Protein AF-A0A1G0EKA0-F1 (afdb_monomer_lite)

Sequence (217 aa):
MPIPIDQFRAKLETYSRAELEQTLRNCLEKSQADYAYQVKECLDTRFPGWDKPRTRRGGSRATVARFRGNKSEFKTARAAYLWLVERFAEVNPTLFTDVRWETTGYVGVGRRRGTDGAARNYFAKSPAKLFRQTPALADTQSNYHRMSNGWYVNLNLNTRENFEILCRFSAVSGLAHNTDWDWEVLDPTEQLHDSRRRVQLAAELEKEINELLMQAP

Foldseek 3Di:
DDDPLVVLLVVLLPDDPVRLVVQLVVLLVVLPQSSNQSSVVSCCVPPPCPVVDPDPPVAAFWKWKAAQRDIDIDSHLLVNLLVLVLVLCVLCVVLPDDCDCPRVVQLFWADAPPPPRDTATQKDLALCNRRVPNNVLSVDPCQWDQHPSNMIGGRPDDSQVSVVSSVSSCVSSVHQEPNRMYMRRNHDDPSNVVSVVVSVVVVVVVVVVVVVVVVDD

Radius of gyration: 19.61 Å; chains: 1; bounding box: 41×60×46 Å

Secondary structure (DSSP, 8-state):
-PPPHHHHHHHHTT--HHHHHHHHHHHHHTT-HHHHHHHHHHHHHHSTTTT--SS-------EEEEETTEEEEESSHHHHHHHHHHHHHHH-GGGGT---IIIIIHHHBPPPSTTTPPP-BSEESSHHHHSTT-GGGGG-GGGEEE-TTS-EEE----HHHHHHHHHHHHHHHT--BTTTEEEEESS--HHHHHHHHHHHHHHHHHHHHHHHHHH--

pLDDT: mean 85.0, std 11.72, range [40.97, 97.0]

Structure (mmCIF, N/CA/C/O backbone):
data_AF-A0A1G0EKA0-F1
#
_entry.id   AF-A0A1G0EKA0-F1
#
loop_
_atom_site.group_PDB
_atom_site.id
_atom_site.type_symbol
_atom_site.label_atom_id
_atom_site.label_alt_id
_atom_site.label_comp_id
_atom_site.label_asym_id
_atom_site.label_entity_id
_atom_site.label_seq_id
_atom_site.pdbx_PDB_ins_code
_atom_site.Cartn_x
_atom_site.Cartn_y
_atom_site.Cartn_z
_atom_site.occupancy
_atom_site.B_iso_or_equiv
_atom_site.auth_seq_id
_atom_site.auth_comp_id
_atom_site.auth_asym_id
_atom_site.auth_atom_id
_atom_site.pdbx_PDB_model_num
ATOM 1 N N . MET A 1 1 ? 20.615 16.822 -4.809 1.00 44.81 1 MET A N 1
ATOM 2 C CA . MET A 1 1 ? 19.146 16.709 -4.923 1.00 44.81 1 MET A CA 1
ATOM 3 C C . MET A 1 1 ? 18.823 15.834 -6.121 1.00 44.81 1 MET A C 1
ATOM 5 O O . MET A 1 1 ? 19.514 15.982 -7.126 1.00 44.81 1 MET A O 1
ATOM 9 N N . PRO A 1 2 ? 17.871 14.895 -6.019 1.00 68.75 2 PRO A N 1
ATOM 10 C CA . PRO A 1 2 ? 17.423 14.135 -7.180 1.00 68.75 2 PRO A CA 1
ATOM 11 C C . PRO A 1 2 ? 16.777 15.084 -8.209 1.00 68.75 2 PRO A C 1
ATOM 13 O O . PRO A 1 2 ? 16.232 16.123 -7.843 1.00 68.75 2 PRO A O 1
ATOM 16 N N . ILE A 1 3 ? 16.931 14.768 -9.495 1.00 84.38 3 ILE A N 1
ATOM 17 C CA . ILE A 1 3 ? 16.436 15.584 -10.615 1.00 84.38 3 ILE A CA 1
ATOM 18 C C . ILE A 1 3 ? 14.896 15.591 -10.575 1.00 84.38 3 ILE A C 1
ATOM 20 O O . ILE A 1 3 ? 14.337 14.510 -10.427 1.00 84.38 3 ILE A O 1
ATOM 24 N N . PRO A 1 4 ? 14.201 16.736 -10.737 1.00 90.00 4 PRO A N 1
ATOM 25 C CA . PRO A 1 4 ? 12.737 16.777 -10.797 1.00 90.00 4 PRO A CA 1
ATOM 26 C C . PRO A 1 4 ? 12.157 15.763 -11.788 1.00 90.00 4 PRO A C 1
ATOM 28 O O . PRO A 1 4 ? 12.738 15.541 -12.852 1.00 90.00 4 PRO A O 1
ATOM 31 N N . ILE A 1 5 ? 11.004 15.170 -11.467 1.00 85.88 5 ILE A N 1
ATOM 32 C CA . ILE A 1 5 ? 10.482 14.025 -12.226 1.00 85.88 5 ILE A CA 1
ATOM 33 C C . ILE A 1 5 ? 10.195 14.358 -13.697 1.00 85.88 5 ILE A C 1
ATOM 35 O O . ILE A 1 5 ? 10.470 13.539 -14.569 1.00 85.88 5 ILE A O 1
ATOM 39 N N . ASP A 1 6 ? 9.771 15.589 -13.993 1.00 86.31 6 ASP A N 1
ATOM 40 C CA . ASP A 1 6 ? 9.539 16.057 -15.365 1.00 86.31 6 ASP A CA 1
ATOM 41 C C . ASP A 1 6 ? 10.846 16.186 -16.157 1.00 86.31 6 ASP A C 1
ATOM 43 O O . ASP A 1 6 ? 10.941 15.770 -17.313 1.00 86.31 6 ASP A O 1
ATOM 47 N N . GLN A 1 7 ? 11.901 16.697 -15.513 1.00 88.94 7 GLN A N 1
ATOM 48 C CA . GLN A 1 7 ? 13.236 16.770 -16.114 1.00 88.94 7 GLN A CA 1
ATOM 49 C C . GLN A 1 7 ? 13.837 15.375 -16.306 1.00 88.94 7 GLN A C 1
ATOM 51 O O . GLN A 1 7 ? 14.568 15.135 -17.266 1.00 88.94 7 GLN A O 1
ATOM 56 N N . PHE A 1 8 ? 13.542 14.449 -15.394 1.00 92.25 8 PHE A N 1
ATOM 57 C CA . PHE A 1 8 ? 13.934 13.055 -15.530 1.00 92.25 8 PHE A CA 1
ATOM 58 C C . PHE A 1 8 ? 13.216 12.400 -16.714 1.00 92.25 8 PHE A C 1
ATOM 60 O O . PHE A 1 8 ? 13.885 11.814 -17.560 1.00 92.25 8 PHE A O 1
ATOM 67 N N . ARG A 1 9 ? 11.895 12.583 -16.842 1.00 90.25 9 ARG A N 1
ATOM 68 C CA . ARG A 1 9 ? 11.089 12.077 -17.963 1.00 90.25 9 ARG A CA 1
ATOM 69 C C . ARG A 1 9 ? 11.623 12.554 -19.314 1.00 90.25 9 ARG A C 1
ATOM 71 O O . ARG A 1 9 ? 11.855 11.724 -20.187 1.00 90.25 9 ARG A O 1
ATOM 78 N N . ALA A 1 10 ? 11.928 13.845 -19.447 1.00 90.19 10 ALA A N 1
ATOM 79 C CA . ALA A 1 10 ? 12.517 14.399 -20.669 1.00 90.19 10 ALA A CA 1
ATOM 80 C C . ALA A 1 10 ? 13.867 13.747 -21.034 1.00 90.19 10 ALA A C 1
ATOM 82 O O . ALA A 1 10 ? 14.168 13.536 -22.206 1.00 90.19 10 ALA A O 1
ATOM 83 N N . LYS A 1 11 ? 14.687 13.374 -20.039 1.00 92.00 11 LYS A N 1
ATOM 84 C CA . LYS A 1 11 ? 15.944 12.649 -20.289 1.00 92.00 11 LYS A CA 1
ATOM 85 C C . LYS A 1 11 ? 15.716 11.219 -20.771 1.00 92.00 11 LYS A C 1
ATOM 87 O O . LYS A 1 11 ? 16.491 10.742 -21.592 1.00 92.00 11 LYS A O 1
ATOM 92 N N . LEU A 1 12 ? 14.680 10.536 -20.284 1.00 93.44 12 LEU A N 1
ATOM 93 C CA . LEU A 1 12 ? 14.399 9.151 -20.676 1.00 93.44 12 LEU A CA 1
ATOM 94 C C . LEU A 1 12 ? 14.079 9.019 -22.169 1.00 93.44 12 LEU A C 1
ATOM 96 O O . LEU A 1 12 ? 14.379 7.985 -22.763 1.00 93.44 12 LEU A O 1
ATOM 100 N N . GLU A 1 13 ? 13.516 10.056 -22.793 1.00 90.56 13 GLU A N 1
ATOM 101 C CA . GLU A 1 13 ? 13.168 10.053 -24.221 1.00 90.56 13 GLU A CA 1
ATOM 102 C C . GLU A 1 13 ? 14.383 9.848 -25.135 1.00 90.56 13 GLU A C 1
ATOM 104 O O . GLU A 1 13 ? 14.259 9.239 -26.198 1.00 90.56 13 GLU A O 1
ATOM 109 N N . THR A 1 14 ? 15.570 10.288 -24.707 1.00 92.50 14 THR A N 1
ATOM 110 C CA . THR A 1 14 ? 16.804 10.160 -25.496 1.00 92.50 14 THR A CA 1
ATOM 111 C C . THR A 1 14 ? 17.539 8.844 -25.254 1.00 92.50 14 THR A C 1
ATOM 113 O O . THR A 1 14 ? 18.396 8.471 -26.051 1.00 92.50 14 THR A O 1
ATOM 116 N N . TYR A 1 15 ? 17.194 8.110 -24.192 1.00 94.81 15 TYR A N 1
ATOM 117 C CA . TYR A 1 15 ? 17.882 6.872 -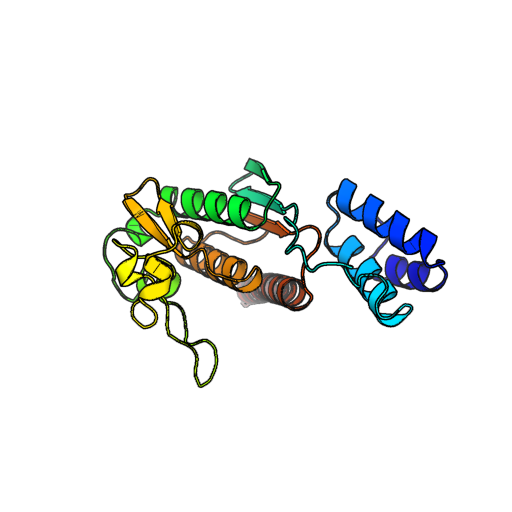23.829 1.00 94.81 15 TYR A CA 1
ATOM 118 C C . TYR A 1 15 ? 17.529 5.738 -24.792 1.00 94.81 15 TYR A C 1
ATOM 120 O O . TYR A 1 15 ? 16.392 5.610 -25.259 1.00 94.81 15 TYR A O 1
ATOM 128 N N . SER A 1 16 ? 18.506 4.881 -25.063 1.00 94.75 16 SER A N 1
ATOM 129 C CA . SER A 1 16 ? 18.315 3.593 -25.721 1.00 94.75 16 SER A CA 1
ATOM 130 C C . SER A 1 16 ? 17.615 2.593 -24.794 1.00 94.75 16 SER A C 1
ATOM 132 O O . SER A 1 16 ? 17.551 2.765 -23.575 1.00 94.75 16 SER A O 1
ATOM 134 N N . ARG A 1 17 ? 17.123 1.485 -25.360 1.00 91.75 17 ARG A N 1
ATOM 135 C CA . ARG A 1 17 ? 16.489 0.411 -24.581 1.00 91.75 17 ARG A CA 1
ATOM 136 C C . ARG A 1 17 ? 17.398 -0.125 -23.466 1.00 91.75 17 ARG A C 1
ATOM 138 O O . ARG A 1 17 ? 16.941 -0.295 -22.342 1.00 91.75 17 ARG A O 1
ATOM 145 N N . ALA A 1 18 ? 18.672 -0.380 -23.766 1.00 91.56 18 ALA A N 1
ATOM 146 C CA . ALA A 1 18 ? 19.621 -0.922 -22.792 1.00 91.56 18 ALA A CA 1
ATOM 147 C C . ALA A 1 18 ? 19.890 0.063 -21.641 1.00 91.56 18 ALA A C 1
ATOM 149 O O . ALA A 1 18 ? 19.976 -0.341 -20.481 1.00 91.56 18 ALA A O 1
ATOM 150 N N . GLU A 1 19 ? 19.971 1.360 -21.948 1.00 93.81 19 GLU A N 1
ATOM 151 C CA . GLU A 1 19 ? 20.127 2.415 -20.942 1.00 93.81 19 GLU A CA 1
ATOM 152 C C . GLU A 1 19 ? 18.885 2.546 -20.060 1.00 93.81 19 GLU A C 1
ATOM 154 O O . GLU A 1 19 ? 19.017 2.695 -18.846 1.00 93.81 19 GLU A O 1
ATOM 159 N N . LEU A 1 20 ? 17.684 2.437 -20.632 1.00 93.81 20 LEU A N 1
ATOM 160 C CA . LEU A 1 20 ? 16.437 2.426 -19.868 1.00 93.81 20 LEU A CA 1
ATOM 161 C C . LEU A 1 20 ? 16.346 1.203 -18.945 1.00 93.81 20 LEU A C 1
ATOM 163 O O . LEU A 1 20 ? 16.069 1.362 -17.761 1.00 93.81 20 LEU A O 1
ATOM 167 N N . GLU A 1 21 ? 16.642 -0.004 -19.434 1.00 91.75 21 GLU A N 1
ATOM 168 C CA . GLU A 1 21 ? 16.658 -1.217 -18.602 1.00 91.75 21 GLU A CA 1
ATOM 169 C C . GLU A 1 21 ? 17.696 -1.117 -17.466 1.00 91.75 21 GLU A C 1
ATOM 171 O O . GLU A 1 21 ? 17.423 -1.497 -16.324 1.00 91.75 21 GLU A O 1
ATOM 176 N N . GLN A 1 22 ? 18.880 -0.551 -17.736 1.00 91.44 22 GLN A N 1
ATOM 177 C CA . GLN A 1 22 ? 19.876 -0.285 -16.696 1.00 91.44 22 GLN A CA 1
ATOM 178 C C . GLN A 1 22 ? 19.396 0.771 -15.694 1.00 91.44 22 GLN A C 1
ATOM 180 O O . GLN A 1 22 ? 19.579 0.604 -14.488 1.00 91.44 22 GLN A O 1
ATOM 185 N N . THR A 1 23 ? 18.771 1.843 -16.175 1.00 92.69 23 THR A N 1
ATOM 186 C CA . THR A 1 23 ? 18.223 2.908 -15.329 1.00 92.69 23 THR A CA 1
ATOM 187 C C . THR A 1 23 ? 17.125 2.364 -14.424 1.00 92.69 23 THR A C 1
ATOM 189 O O . THR A 1 23 ? 17.136 2.650 -13.230 1.00 92.69 23 THR A O 1
ATOM 192 N N . LEU A 1 24 ? 16.248 1.502 -14.947 1.00 89.44 24 LEU A N 1
ATOM 193 C CA . LEU A 1 24 ? 15.223 0.817 -14.164 1.00 89.44 24 LEU A CA 1
ATOM 194 C C . LEU A 1 24 ? 15.853 0.004 -13.028 1.00 89.44 24 LEU A C 1
ATOM 196 O O . LEU A 1 24 ? 15.454 0.162 -11.876 1.00 89.44 24 LEU A O 1
ATOM 200 N N . ARG A 1 25 ? 16.877 -0.812 -13.324 1.00 87.00 25 ARG A N 1
ATOM 201 C CA . ARG A 1 25 ? 17.614 -1.567 -12.294 1.00 87.00 25 ARG A CA 1
ATOM 202 C C . ARG A 1 25 ? 18.186 -0.649 -11.216 1.00 87.00 25 ARG A C 1
ATOM 204 O O . ARG A 1 25 ? 17.954 -0.893 -10.036 1.00 87.00 25 ARG A O 1
ATOM 211 N N . ASN A 1 26 ? 18.838 0.441 -11.614 1.00 89.94 26 ASN A N 1
ATOM 212 C CA . ASN A 1 26 ? 19.410 1.411 -10.680 1.00 89.94 26 ASN A CA 1
ATOM 213 C C . ASN A 1 26 ? 18.337 2.071 -9.792 1.00 89.94 26 ASN A C 1
ATOM 215 O O . ASN A 1 26 ? 18.565 2.273 -8.600 1.00 89.94 26 ASN A O 1
ATOM 219 N N . CYS A 1 27 ? 17.176 2.425 -10.352 1.00 88.25 27 CYS A N 1
ATOM 220 C CA . CYS A 1 27 ? 16.063 2.995 -9.590 1.00 88.25 27 CYS A CA 1
ATOM 221 C C . CYS A 1 27 ? 15.503 1.988 -8.577 1.00 88.25 27 CYS A C 1
ATOM 223 O O . CYS A 1 27 ? 15.248 2.357 -7.431 1.00 88.25 27 CYS A O 1
ATOM 225 N N . LEU A 1 28 ? 15.365 0.717 -8.966 1.00 84.00 28 LEU A N 1
ATOM 226 C CA . LEU A 1 28 ? 14.910 -0.351 -8.073 1.00 84.00 28 LEU A CA 1
ATOM 227 C C . LEU A 1 28 ? 15.913 -0.617 -6.942 1.00 84.00 28 LEU A C 1
ATOM 229 O O . LEU A 1 28 ? 15.512 -0.694 -5.784 1.00 84.00 28 LEU A O 1
ATOM 233 N N . GLU A 1 29 ? 17.212 -0.687 -7.244 1.00 83.12 29 GLU A N 1
ATOM 234 C CA . GLU A 1 29 ? 18.274 -0.847 -6.237 1.00 83.12 29 GLU A CA 1
ATOM 235 C C . GLU A 1 29 ? 18.295 0.308 -5.232 1.00 83.12 29 GLU A C 1
ATOM 237 O O . GLU A 1 29 ? 18.505 0.104 -4.037 1.00 83.12 29 GLU A O 1
ATOM 242 N N . LYS A 1 30 ? 18.023 1.529 -5.700 1.00 85.56 30 LYS A N 1
ATOM 243 C CA . LYS A 1 30 ? 17.963 2.730 -4.858 1.00 85.56 30 LYS A CA 1
ATOM 244 C C . LYS A 1 30 ? 16.608 2.947 -4.187 1.00 85.56 30 LYS A C 1
ATOM 246 O O . LYS A 1 30 ? 16.450 3.955 -3.504 1.00 85.56 30 LYS A O 1
ATOM 251 N N . SER A 1 31 ? 15.650 2.031 -4.359 1.00 81.81 31 SER A N 1
ATOM 252 C CA . SER A 1 31 ? 14.282 2.163 -3.840 1.00 81.81 31 SER A CA 1
ATOM 253 C C . SER A 1 31 ? 13.620 3.491 -4.240 1.00 81.81 31 SER A C 1
ATOM 255 O O . SER A 1 31 ? 13.102 4.215 -3.401 1.00 81.81 31 SER A O 1
ATOM 257 N N . GLN A 1 32 ? 13.702 3.845 -5.524 1.00 85.56 32 GLN A N 1
ATOM 258 C CA . GLN A 1 32 ? 13.124 5.065 -6.092 1.00 85.56 32 GLN A CA 1
ATOM 259 C C . GLN A 1 32 ? 11.892 4.712 -6.936 1.00 85.56 32 GLN A C 1
ATOM 261 O O . GLN A 1 32 ? 11.977 4.700 -8.167 1.00 85.56 32 GLN A O 1
ATOM 266 N N . ALA A 1 33 ? 10.764 4.393 -6.290 1.00 84.12 33 ALA A N 1
ATOM 267 C CA . ALA A 1 33 ? 9.589 3.838 -6.972 1.00 84.12 33 ALA A CA 1
ATOM 268 C C . ALA A 1 33 ? 9.014 4.763 -8.061 1.00 84.12 33 ALA A C 1
ATOM 270 O O . ALA A 1 33 ? 8.711 4.295 -9.158 1.00 84.12 33 ALA A O 1
ATOM 271 N N . ASP A 1 34 ? 8.934 6.073 -7.807 1.00 86.81 34 ASP A N 1
ATOM 272 C CA . ASP A 1 34 ? 8.398 7.030 -8.785 1.00 86.81 34 ASP A CA 1
ATOM 273 C C . ASP A 1 34 ? 9.274 7.102 -10.045 1.00 86.81 34 ASP A C 1
ATOM 275 O O . ASP A 1 34 ? 8.769 7.087 -11.164 1.00 86.81 34 ASP A O 1
ATOM 279 N N . TYR A 1 35 ? 10.601 7.098 -9.885 1.00 89.31 35 TYR A N 1
ATOM 280 C CA . TYR A 1 35 ? 11.539 7.087 -11.013 1.00 89.31 35 TYR A CA 1
ATOM 281 C C . TYR A 1 35 ? 11.481 5.756 -11.767 1.00 89.31 35 TYR A C 1
ATOM 283 O O . TYR A 1 35 ? 11.467 5.752 -12.996 1.00 89.31 35 TYR A O 1
ATOM 291 N N . ALA A 1 36 ? 11.399 4.632 -11.047 1.00 88.50 36 ALA A N 1
ATOM 292 C CA . ALA A 1 36 ? 11.232 3.314 -11.653 1.00 88.50 36 ALA A CA 1
ATOM 293 C C . ALA A 1 36 ? 9.952 3.250 -12.504 1.00 88.50 36 ALA A C 1
ATOM 295 O O . ALA A 1 36 ? 9.991 2.746 -13.627 1.00 88.50 36 ALA A O 1
ATOM 296 N N . TYR A 1 37 ? 8.850 3.830 -12.014 1.00 87.94 37 TYR A N 1
ATOM 297 C CA . TYR A 1 37 ? 7.598 3.939 -12.757 1.00 87.94 37 TYR A CA 1
ATOM 298 C C . TYR A 1 37 ? 7.766 4.731 -14.063 1.00 87.94 37 TYR A C 1
ATOM 300 O O . TYR A 1 37 ? 7.372 4.238 -15.118 1.00 87.94 37 TYR A O 1
ATOM 308 N N . GLN A 1 38 ? 8.423 5.897 -14.030 1.00 91.56 38 GLN A N 1
ATOM 309 C CA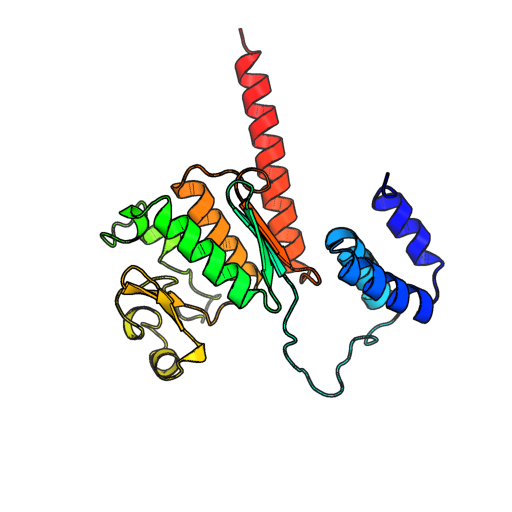 . GLN A 1 38 ? 8.665 6.702 -15.240 1.00 91.56 38 GLN A CA 1
ATOM 310 C C . GLN A 1 38 ? 9.494 5.956 -16.295 1.00 91.56 38 GLN A C 1
ATOM 312 O O . GLN A 1 38 ? 9.195 6.007 -17.489 1.00 91.56 38 GLN A O 1
ATOM 317 N N . VAL A 1 39 ? 10.536 5.236 -15.866 1.00 91.44 39 VAL A N 1
ATOM 318 C CA . VAL A 1 39 ? 11.357 4.423 -16.777 1.00 91.44 39 VAL A CA 1
ATOM 319 C C . VAL A 1 39 ? 10.520 3.315 -17.410 1.00 91.44 39 VAL A C 1
ATOM 321 O O . VAL A 1 39 ? 10.633 3.069 -18.611 1.00 91.44 39 VAL A O 1
ATOM 324 N N . LYS A 1 40 ? 9.656 2.674 -16.617 1.00 88.69 40 LYS A N 1
ATOM 325 C CA . LYS A 1 40 ? 8.766 1.611 -17.079 1.00 88.69 40 LYS A CA 1
ATOM 326 C C . LYS A 1 40 ? 7.747 2.114 -18.099 1.00 88.69 40 LYS A C 1
ATOM 328 O O . LYS A 1 40 ? 7.620 1.515 -19.157 1.00 88.69 40 LYS A O 1
ATOM 333 N N . GLU A 1 41 ? 7.103 3.245 -17.823 1.00 89.19 41 GLU A N 1
ATOM 334 C CA . GLU A 1 41 ? 6.167 3.909 -18.738 1.00 89.19 41 GLU A CA 1
ATOM 335 C C . GLU A 1 41 ? 6.842 4.237 -20.083 1.00 89.19 41 GLU A C 1
ATOM 337 O O . GLU A 1 41 ? 6.291 3.970 -21.156 1.00 89.19 41 GLU A O 1
ATOM 342 N N . CYS A 1 42 ? 8.084 4.735 -20.040 1.00 91.06 42 CYS A N 1
ATOM 343 C CA . CYS A 1 42 ? 8.883 5.008 -21.233 1.00 91.06 42 CYS A CA 1
ATOM 344 C C . CYS A 1 42 ? 9.203 3.724 -22.023 1.00 91.06 42 CYS A C 1
ATOM 346 O O . CYS A 1 42 ? 9.052 3.697 -23.248 1.00 91.06 42 CYS A O 1
ATOM 348 N N . LEU A 1 43 ? 9.605 2.649 -21.335 1.00 90.56 43 LEU A N 1
ATOM 349 C CA . LEU A 1 43 ? 9.875 1.344 -21.943 1.00 90.56 43 LEU A CA 1
ATOM 350 C C . LEU A 1 43 ? 8.616 0.716 -22.559 1.00 90.56 43 LEU A C 1
ATOM 352 O O . LEU A 1 43 ? 8.672 0.244 -23.693 1.00 90.56 43 LEU A O 1
ATOM 356 N N . ASP A 1 44 ? 7.485 0.746 -21.854 1.00 87.75 44 ASP A N 1
ATOM 357 C CA . ASP A 1 44 ? 6.202 0.212 -22.326 1.00 87.75 44 ASP A CA 1
ATOM 358 C C . ASP A 1 44 ? 5.712 0.948 -23.578 1.00 87.75 44 ASP A C 1
ATOM 360 O O . ASP A 1 44 ? 5.243 0.314 -24.527 1.00 87.75 44 ASP A O 1
ATOM 364 N N . THR A 1 45 ? 5.889 2.272 -23.613 1.00 88.69 45 THR A N 1
ATOM 365 C CA . THR A 1 45 ? 5.480 3.124 -24.738 1.00 88.69 45 THR A CA 1
ATOM 366 C C . THR A 1 45 ? 6.386 2.946 -25.957 1.00 88.69 45 THR A C 1
ATOM 368 O O . THR A 1 45 ? 5.903 2.787 -27.077 1.00 88.69 45 THR A O 1
ATOM 371 N N . ARG A 1 46 ? 7.712 2.977 -25.764 1.00 92.31 46 ARG A N 1
ATOM 372 C CA . ARG A 1 46 ? 8.688 2.996 -26.871 1.00 92.31 46 ARG A CA 1
ATOM 373 C C . ARG A 1 46 ? 9.081 1.607 -27.358 1.00 92.31 46 ARG A C 1
ATOM 375 O O . ARG A 1 46 ? 9.457 1.453 -28.517 1.00 92.31 46 ARG A O 1
ATOM 382 N N . PHE A 1 47 ? 9.000 0.598 -26.493 1.00 89.94 47 PHE A N 1
ATOM 383 C CA . PHE A 1 47 ? 9.429 -0.767 -26.788 1.00 89.94 47 PHE A CA 1
ATOM 384 C C . PHE A 1 47 ? 8.367 -1.797 -26.366 1.00 89.94 47 PHE A C 1
ATOM 386 O O . PHE A 1 47 ? 8.623 -2.622 -25.484 1.00 89.94 47 PHE A O 1
ATOM 393 N N . PRO A 1 48 ? 7.175 -1.813 -26.996 1.00 85.19 48 PRO A N 1
ATOM 394 C CA . PRO A 1 48 ? 6.096 -2.712 -26.605 1.00 85.19 48 PRO A CA 1
ATOM 395 C C . PRO A 1 48 ? 6.534 -4.179 -26.510 1.00 85.19 48 PRO A C 1
ATOM 397 O O . PRO A 1 48 ? 7.034 -4.783 -27.461 1.00 85.19 48 PRO A O 1
ATOM 400 N N . GLY A 1 49 ? 6.308 -4.779 -25.343 1.00 80.38 49 GLY A N 1
ATOM 401 C CA . GLY A 1 49 ? 6.669 -6.166 -25.070 1.00 80.38 49 GLY A CA 1
ATOM 402 C C . GLY A 1 49 ? 8.128 -6.404 -24.675 1.00 80.38 49 GLY A C 1
ATOM 403 O O . GLY A 1 49 ? 8.541 -7.564 -24.651 1.00 80.38 49 GLY A O 1
ATOM 404 N N . TRP A 1 50 ? 8.883 -5.356 -24.330 1.00 83.38 50 TRP A N 1
ATOM 405 C CA . TRP A 1 50 ? 10.204 -5.472 -23.701 1.00 83.38 50 TRP A CA 1
ATOM 406 C C . TRP A 1 50 ? 10.163 -6.333 -22.424 1.00 83.38 50 TRP A C 1
ATOM 408 O O . TRP A 1 50 ? 11.058 -7.151 -22.222 1.00 83.38 50 TRP A O 1
ATOM 418 N N . ASP A 1 51 ? 9.083 -6.219 -21.639 1.00 76.00 51 ASP A N 1
ATOM 419 C CA . ASP A 1 51 ? 8.823 -6.978 -20.406 1.00 76.00 51 ASP A CA 1
ATOM 420 C C . ASP A 1 51 ? 7.959 -8.228 -20.649 1.00 76.00 51 ASP A C 1
ATOM 422 O O . ASP A 1 51 ? 7.281 -8.717 -19.749 1.00 76.00 51 ASP A O 1
ATOM 426 N N . LYS A 1 52 ? 7.904 -8.770 -21.880 1.00 64.69 52 LYS A N 1
ATOM 427 C CA . LYS A 1 52 ? 7.205 -10.046 -22.113 1.00 64.69 52 LYS A CA 1
ATOM 428 C C . LYS A 1 52 ? 7.985 -11.171 -21.432 1.00 64.69 52 LYS A C 1
ATOM 430 O O . LYS A 1 52 ? 9.046 -11.564 -21.924 1.00 64.69 52 LYS A O 1
ATOM 435 N N . PRO A 1 53 ? 7.458 -11.780 -20.357 1.00 53.38 53 PRO A N 1
ATOM 436 C CA . PRO A 1 53 ? 8.142 -12.882 -19.715 1.00 53.38 53 PRO A CA 1
ATOM 437 C C . PRO A 1 53 ? 7.968 -14.120 -20.600 1.00 53.38 53 PRO A C 1
ATOM 439 O O . PRO A 1 53 ? 6.842 -14.445 -20.979 1.00 53.38 53 PRO A O 1
ATOM 442 N N . ARG A 1 54 ? 9.036 -14.889 -20.860 1.00 48.09 54 ARG A N 1
ATOM 443 C CA . ARG A 1 54 ? 8.903 -16.250 -21.434 1.00 48.09 54 ARG A CA 1
ATOM 444 C C . ARG A 1 54 ? 8.004 -17.163 -20.577 1.00 48.09 54 ARG A C 1
ATOM 446 O O . ARG A 1 54 ? 7.447 -18.126 -21.086 1.00 48.09 54 ARG A O 1
ATOM 453 N N . THR A 1 55 ? 7.804 -16.820 -19.303 1.00 42.28 55 THR A N 1
ATOM 454 C CA . THR A 1 55 ? 6.814 -17.396 -18.382 1.00 42.28 55 THR A CA 1
ATOM 455 C C . THR A 1 55 ? 6.385 -16.315 -17.391 1.00 42.28 55 THR A C 1
ATOM 457 O O . THR A 1 55 ? 7.258 -15.746 -16.733 1.00 42.28 55 THR A O 1
ATOM 460 N N . ARG A 1 56 ? 5.080 -16.027 -17.246 1.00 40.97 56 ARG A N 1
ATOM 461 C CA . ARG A 1 56 ? 4.536 -15.137 -16.197 1.00 40.97 56 ARG A CA 1
ATOM 462 C C . ARG A 1 56 ? 4.841 -15.719 -14.808 1.00 40.97 56 ARG A C 1
ATOM 464 O O . ARG A 1 56 ? 3.984 -16.334 -14.181 1.00 40.97 56 ARG A O 1
ATOM 471 N N . ARG A 1 57 ? 6.057 -15.537 -14.295 1.00 41.62 57 ARG A N 1
ATOM 472 C CA . ARG A 1 57 ? 6.287 -15.610 -12.853 1.00 41.62 57 ARG A CA 1
ATOM 473 C C . ARG A 1 57 ? 5.714 -14.320 -12.297 1.00 41.62 57 ARG A C 1
ATOM 475 O O . ARG A 1 57 ? 6.246 -13.254 -12.581 1.00 41.62 57 ARG A O 1
ATOM 482 N N . GLY A 1 58 ? 4.614 -14.421 -11.552 1.00 47.84 58 GLY A N 1
ATOM 483 C CA . GLY A 1 58 ? 4.154 -13.352 -10.669 1.00 47.84 58 GLY A CA 1
ATOM 484 C C . GLY A 1 58 ? 5.279 -13.045 -9.688 1.00 47.84 58 GLY A C 1
ATOM 485 O O . GLY A 1 58 ? 5.404 -13.695 -8.654 1.00 47.84 58 GLY A O 1
ATOM 486 N N . GLY A 1 59 ? 6.180 -12.158 -10.102 1.00 52.47 59 GLY A N 1
ATOM 487 C CA . GLY A 1 59 ? 7.426 -11.882 -9.420 1.00 52.47 59 GLY A CA 1
ATOM 488 C C . GLY A 1 59 ? 7.148 -11.223 -8.084 1.00 52.47 59 GLY A C 1
ATOM 489 O O . GLY A 1 59 ? 6.354 -10.292 -7.977 1.00 52.47 59 GLY A O 1
ATOM 490 N N . SER A 1 60 ? 7.818 -11.736 -7.061 1.00 64.06 60 SER A N 1
ATOM 491 C CA . SER A 1 60 ? 7.992 -11.097 -5.766 1.00 64.06 60 SER A CA 1
ATOM 492 C C . SER A 1 60 ? 8.423 -9.638 -5.966 1.00 64.06 60 SER A C 1
ATOM 494 O O . SER A 1 60 ? 9.567 -9.388 -6.329 1.00 64.06 60 SER A O 1
ATOM 496 N N . ARG A 1 61 ? 7.511 -8.678 -5.775 1.00 76.50 61 ARG A N 1
ATOM 497 C CA . ARG A 1 61 ? 7.850 -7.252 -5.842 1.00 76.50 61 ARG A CA 1
ATOM 498 C C . ARG A 1 61 ? 8.438 -6.821 -4.512 1.00 76.50 61 ARG A C 1
ATOM 500 O O . ARG A 1 61 ? 7.736 -6.897 -3.501 1.00 76.50 61 ARG A O 1
ATOM 507 N N . ALA A 1 62 ? 9.695 -6.388 -4.536 1.00 86.94 62 ALA A N 1
ATOM 508 C CA . ALA A 1 62 ? 10.341 -5.793 -3.378 1.00 86.94 62 ALA A CA 1
ATOM 509 C C . ALA A 1 62 ? 9.503 -4.611 -2.878 1.00 86.94 62 ALA A C 1
ATOM 511 O O . ALA A 1 62 ? 8.884 -3.882 -3.660 1.00 86.94 62 ALA A O 1
ATOM 512 N N . THR A 1 63 ? 9.379 -4.492 -1.565 1.00 91.19 63 THR A N 1
ATOM 513 C CA . THR A 1 63 ? 8.490 -3.516 -0.942 1.00 91.19 63 THR A CA 1
ATOM 514 C C . THR A 1 63 ? 9.098 -3.026 0.352 1.00 91.19 63 THR A C 1
ATOM 516 O O . THR A 1 63 ? 9.566 -3.821 1.167 1.00 91.19 63 THR A O 1
ATOM 519 N N . VAL A 1 64 ? 9.065 -1.716 0.544 1.00 93.12 64 VAL A N 1
ATOM 520 C CA . VAL A 1 64 ? 9.489 -1.051 1.768 1.00 93.12 64 VAL A CA 1
ATOM 521 C C . VAL A 1 64 ? 8.234 -0.642 2.527 1.00 93.12 64 VAL A C 1
ATOM 523 O O . VAL A 1 64 ? 7.349 -0.003 1.968 1.00 93.12 64 VAL A O 1
ATOM 526 N N . ALA A 1 65 ? 8.141 -1.016 3.798 1.00 95.56 65 ALA A N 1
ATOM 527 C CA . ALA A 1 65 ? 7.086 -0.542 4.682 1.00 95.56 65 ALA A CA 1
ATOM 528 C C . ALA A 1 65 ? 7.677 0.350 5.772 1.00 95.56 65 ALA A C 1
ATOM 530 O O . ALA A 1 65 ? 8.783 0.103 6.264 1.00 95.56 65 ALA A O 1
ATOM 531 N N . ARG A 1 66 ? 6.925 1.377 6.164 1.00 96.75 66 ARG A N 1
ATOM 532 C CA . ARG A 1 66 ? 7.243 2.232 7.308 1.00 96.75 66 ARG A CA 1
ATOM 533 C C . ARG A 1 66 ? 6.050 2.286 8.241 1.00 96.75 66 ARG A C 1
ATOM 535 O O . ARG A 1 66 ? 4.917 2.337 7.773 1.00 96.75 66 ARG A O 1
ATOM 542 N N . PHE A 1 67 ? 6.304 2.287 9.542 1.00 97.00 67 PHE A N 1
ATOM 543 C CA . PHE A 1 67 ? 5.269 2.472 10.553 1.00 97.00 67 PHE A CA 1
ATOM 544 C C . PHE A 1 67 ? 5.854 3.140 11.802 1.00 97.00 67 PHE A C 1
ATOM 546 O O . PHE A 1 67 ? 6.755 2.587 12.435 1.00 97.00 67 PHE A O 1
ATOM 553 N N . ARG A 1 68 ? 5.361 4.335 12.138 1.00 94.19 68 ARG A N 1
ATOM 554 C CA . ARG A 1 68 ? 5.792 5.200 13.248 1.00 94.19 68 ARG A CA 1
ATOM 555 C C . ARG A 1 68 ? 7.317 5.303 13.355 1.00 94.19 68 ARG A C 1
ATOM 557 O O . ARG A 1 68 ? 7.906 5.002 14.386 1.00 94.19 68 ARG A O 1
ATOM 564 N N . GLY A 1 69 ? 7.959 5.652 12.240 1.00 91.31 69 GLY A N 1
ATOM 565 C CA . GLY A 1 69 ? 9.417 5.791 12.134 1.00 91.31 69 GLY A CA 1
ATOM 566 C C . GLY A 1 69 ? 10.197 4.487 11.911 1.00 91.31 69 GLY A C 1
ATOM 567 O O . GLY A 1 69 ? 11.336 4.543 11.453 1.00 91.31 69 GLY A O 1
ATOM 568 N N . ASN A 1 70 ? 9.602 3.311 12.136 1.00 95.00 70 ASN A N 1
ATOM 569 C CA . ASN A 1 70 ? 10.268 2.034 11.875 1.00 95.00 70 ASN A CA 1
ATOM 570 C C . ASN A 1 70 ? 10.176 1.666 10.396 1.00 95.00 70 ASN A C 1
ATOM 572 O O . ASN A 1 70 ? 9.076 1.486 9.873 1.00 95.00 70 ASN A O 1
ATOM 576 N N . LYS A 1 71 ? 11.326 1.512 9.734 1.00 94.75 71 LYS A N 1
ATOM 577 C CA . LYS A 1 71 ? 11.432 1.040 8.347 1.00 94.75 71 LYS A CA 1
ATOM 578 C C . LYS A 1 71 ? 11.698 -0.468 8.320 1.00 94.75 71 LYS A C 1
ATOM 580 O O . LYS A 1 71 ? 12.483 -0.982 9.112 1.00 94.75 71 LYS A O 1
ATOM 585 N N . SER A 1 72 ? 11.070 -1.187 7.397 1.00 94.94 72 SER A N 1
ATOM 586 C CA . SER A 1 72 ? 11.330 -2.608 7.147 1.00 94.94 72 SER A CA 1
ATOM 587 C C . SER A 1 72 ? 11.246 -2.919 5.655 1.00 94.94 72 SER A C 1
ATOM 589 O O . SER A 1 72 ? 10.389 -2.391 4.947 1.00 94.94 72 SER A O 1
ATOM 591 N N . GLU A 1 73 ? 12.148 -3.769 5.172 1.00 93.69 73 GLU A N 1
ATOM 592 C CA . GLU A 1 73 ? 12.261 -4.129 3.757 1.00 93.69 73 GLU A CA 1
ATOM 593 C C . GLU A 1 73 ? 11.845 -5.583 3.543 1.00 93.69 73 GLU A C 1
ATOM 595 O O . GLU A 1 73 ? 12.226 -6.483 4.292 1.00 93.69 73 GLU A O 1
ATOM 600 N N . PHE A 1 74 ? 11.050 -5.819 2.504 1.00 92.62 74 PHE A N 1
ATOM 601 C CA . PHE A 1 74 ? 10.449 -7.114 2.227 1.00 92.62 74 PHE A CA 1
ATOM 602 C C . PHE A 1 74 ? 10.677 -7.513 0.780 1.00 92.62 74 PHE A C 1
ATOM 604 O O . PHE A 1 74 ? 10.556 -6.709 -0.142 1.00 92.62 74 PHE A O 1
ATOM 611 N N . LYS A 1 75 ? 10.907 -8.811 0.561 1.00 89.12 75 LYS A N 1
ATOM 612 C CA . LYS A 1 75 ? 11.005 -9.369 -0.794 1.00 89.12 75 LYS A CA 1
ATOM 613 C C . LYS A 1 75 ? 9.675 -9.296 -1.546 1.00 89.12 75 LYS A C 1
ATOM 615 O O . LYS A 1 75 ? 9.688 -9.186 -2.768 1.00 89.12 75 LYS A O 1
ATOM 620 N N . THR A 1 76 ? 8.546 -9.380 -0.834 1.00 89.50 76 THR A N 1
ATOM 621 C CA . THR A 1 76 ? 7.196 -9.358 -1.418 1.00 89.50 76 THR A CA 1
ATOM 622 C C . THR A 1 76 ? 6.336 -8.252 -0.811 1.00 89.50 76 THR A C 1
ATOM 624 O O . THR A 1 76 ? 6.303 -8.074 0.409 1.00 89.50 76 THR A O 1
ATOM 627 N N . ALA A 1 77 ? 5.513 -7.629 -1.654 1.00 90.81 77 ALA A N 1
ATOM 628 C CA . ALA A 1 77 ? 4.427 -6.741 -1.238 1.00 90.81 77 ALA A CA 1
ATOM 629 C C . ALA A 1 77 ? 3.478 -7.394 -0.223 1.00 90.81 77 ALA A C 1
ATOM 631 O O . ALA A 1 77 ? 3.008 -6.748 0.709 1.00 90.81 77 ALA A O 1
ATOM 632 N N . ARG A 1 78 ? 3.229 -8.701 -0.364 1.00 91.44 78 ARG A N 1
ATOM 633 C CA . ARG A 1 78 ? 2.383 -9.470 0.555 1.00 91.44 78 ARG A CA 1
ATOM 634 C C . ARG A 1 78 ? 2.951 -9.523 1.975 1.00 91.44 78 ARG A C 1
ATOM 636 O O . ARG A 1 78 ? 2.195 -9.356 2.924 1.00 91.44 78 ARG A O 1
ATOM 643 N N . ALA A 1 79 ? 4.254 -9.758 2.126 1.00 93.31 79 ALA A N 1
ATOM 644 C CA . ALA A 1 79 ? 4.891 -9.785 3.442 1.00 93.31 79 ALA A CA 1
ATOM 645 C C . ALA A 1 79 ? 4.884 -8.394 4.096 1.00 93.31 79 ALA A C 1
ATOM 647 O O . ALA A 1 79 ? 4.546 -8.279 5.269 1.00 93.31 79 ALA A O 1
ATOM 648 N N . ALA A 1 80 ? 5.158 -7.344 3.316 1.00 95.31 80 ALA A N 1
ATOM 649 C CA . ALA A 1 80 ? 5.063 -5.963 3.785 1.00 95.31 80 ALA A CA 1
ATOM 650 C C . ALA A 1 80 ? 3.635 -5.586 4.223 1.00 95.31 80 ALA A C 1
ATOM 652 O O . ALA A 1 80 ? 3.449 -4.954 5.258 1.00 95.31 80 ALA A O 1
ATOM 653 N N . TYR A 1 81 ? 2.622 -6.009 3.456 1.00 95.88 81 TYR A N 1
ATOM 654 C CA . TYR A 1 81 ? 1.212 -5.804 3.796 1.00 95.88 81 TYR A CA 1
ATOM 655 C C . TYR A 1 81 ? 0.848 -6.471 5.127 1.00 95.88 81 TYR A C 1
ATOM 657 O O . TYR A 1 81 ? 0.277 -5.821 5.998 1.00 95.88 81 TYR A O 1
ATOM 665 N N . LEU A 1 82 ? 1.225 -7.742 5.308 1.00 95.56 82 LEU A N 1
ATOM 666 C CA . LEU A 1 82 ? 0.996 -8.469 6.558 1.00 95.56 82 LEU A CA 1
ATOM 667 C C . LEU A 1 82 ? 1.633 -7.772 7.758 1.00 95.56 82 LEU A C 1
ATOM 669 O O . LEU A 1 82 ? 0.989 -7.618 8.791 1.00 95.56 82 LEU A O 1
ATOM 673 N N . TRP A 1 83 ? 2.878 -7.322 7.601 1.00 96.81 83 TRP A N 1
ATOM 674 C CA . TRP A 1 83 ? 3.586 -6.609 8.655 1.00 96.81 83 TRP A CA 1
ATOM 675 C C . TRP A 1 83 ? 2.860 -5.322 9.064 1.00 96.81 83 TRP A C 1
ATOM 677 O O . TRP A 1 83 ? 2.653 -5.097 10.253 1.00 96.81 83 TRP A O 1
ATOM 687 N N . LEU A 1 84 ? 2.405 -4.509 8.103 1.00 96.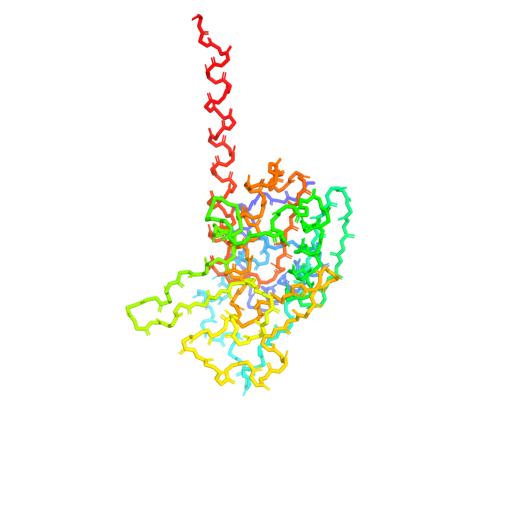88 84 LEU A N 1
ATOM 688 C CA . LEU A 1 84 ? 1.644 -3.294 8.410 1.00 96.88 84 LEU A CA 1
ATOM 689 C C . LEU A 1 84 ? 0.303 -3.600 9.075 1.00 96.88 84 LEU A C 1
ATOM 691 O O . LEU A 1 84 ? -0.064 -2.932 10.034 1.00 96.88 84 LEU A O 1
ATOM 695 N N . VAL A 1 85 ? -0.421 -4.609 8.592 1.00 95.19 85 VAL A N 1
ATOM 696 C CA . VAL A 1 85 ? -1.704 -5.022 9.174 1.00 95.19 85 VAL A CA 1
ATOM 697 C C . VAL A 1 85 ? -1.552 -5.412 10.646 1.00 95.19 85 VAL A C 1
ATOM 699 O O . VAL A 1 85 ? -2.366 -4.989 11.463 1.00 95.19 85 VAL A O 1
ATOM 702 N N . GLU A 1 86 ? -0.510 -6.167 11.003 1.00 95.44 86 GLU A N 1
ATOM 703 C CA . GLU A 1 86 ? -0.213 -6.502 12.405 1.00 95.44 86 GLU A CA 1
ATOM 704 C C . GLU A 1 86 ? 0.079 -5.239 13.231 1.00 95.44 86 GLU A C 1
ATOM 706 O O . GLU A 1 86 ? -0.497 -5.059 14.299 1.00 95.44 86 GLU A O 1
ATOM 711 N N . ARG A 1 87 ? 0.880 -4.299 12.710 1.00 95.94 87 ARG A N 1
ATOM 712 C CA . ARG A 1 87 ? 1.157 -3.019 13.389 1.00 95.94 87 ARG A CA 1
ATOM 713 C C . ARG A 1 87 ? -0.104 -2.176 13.607 1.00 95.94 87 ARG A C 1
ATOM 715 O O . ARG A 1 87 ? -0.298 -1.618 14.684 1.00 95.94 87 ARG A O 1
ATOM 722 N N . PHE A 1 88 ? -0.990 -2.101 12.614 1.00 93.56 88 PHE A N 1
ATOM 723 C CA . PHE A 1 88 ? -2.282 -1.428 12.768 1.00 93.56 88 PHE A CA 1
ATOM 724 C C . PHE A 1 88 ? -3.166 -2.126 13.808 1.00 93.56 88 PHE A C 1
ATOM 726 O O . PHE A 1 88 ? -3.814 -1.451 14.606 1.00 93.56 88 PHE A O 1
ATOM 733 N N . ALA A 1 89 ? -3.170 -3.461 13.833 1.00 90.88 89 ALA A N 1
ATOM 734 C CA . ALA A 1 89 ? -3.914 -4.241 14.818 1.00 90.88 89 ALA A CA 1
ATOM 735 C C . ALA A 1 89 ? -3.406 -4.030 16.250 1.00 90.88 89 ALA A C 1
ATOM 737 O O . ALA A 1 89 ? -4.210 -3.992 17.178 1.00 90.88 89 ALA A O 1
ATOM 738 N N . GLU A 1 90 ? -2.093 -3.872 16.426 1.00 92.56 90 GLU A N 1
ATOM 739 C CA . GLU A 1 90 ? -1.468 -3.546 17.711 1.00 92.56 90 GLU A CA 1
ATOM 740 C C . GLU A 1 90 ? -1.840 -2.131 18.179 1.00 92.56 90 GLU A C 1
ATOM 742 O O . GLU A 1 90 ? -2.141 -1.932 19.354 1.00 92.56 90 GLU A O 1
ATOM 747 N N . VAL A 1 91 ? -1.853 -1.148 17.270 1.00 92.12 91 VAL A N 1
ATOM 748 C CA . VAL A 1 91 ? -2.199 0.247 17.599 1.00 92.12 91 VAL A CA 1
ATOM 749 C C . VAL A 1 91 ? -3.681 0.417 17.913 1.00 92.12 91 VAL A C 1
ATOM 751 O O . VAL A 1 91 ? -4.027 1.168 18.823 1.00 92.12 91 VAL A O 1
ATOM 754 N N . ASN A 1 92 ? -4.556 -0.266 17.175 1.00 88.38 92 ASN A N 1
ATOM 755 C CA . ASN A 1 92 ? -5.995 -0.189 17.383 1.00 88.38 92 ASN A CA 1
ATOM 756 C C . ASN A 1 92 ? -6.626 -1.590 17.489 1.00 88.38 92 ASN A C 1
ATOM 758 O O . ASN A 1 92 ? -7.278 -2.061 16.549 1.00 88.38 92 ASN A O 1
ATOM 762 N N . PRO A 1 93 ? -6.502 -2.255 18.656 1.00 86.88 93 PRO A N 1
ATOM 763 C CA . PRO A 1 93 ? -7.045 -3.598 18.862 1.00 86.88 93 PRO A CA 1
ATOM 764 C C . PRO A 1 93 ? -8.569 -3.668 18.722 1.00 86.88 93 PRO A C 1
ATOM 766 O O . PRO A 1 93 ? -9.113 -4.730 18.416 1.00 86.88 93 PRO A O 1
ATOM 769 N N . THR A 1 94 ? -9.269 -2.542 18.911 1.00 82.81 94 THR A N 1
ATOM 770 C CA . THR A 1 94 ? -10.737 -2.471 18.820 1.00 82.81 94 THR A CA 1
ATOM 771 C C . THR A 1 94 ? -11.264 -2.755 17.411 1.00 82.81 94 THR A C 1
ATOM 773 O O . THR A 1 94 ? -12.407 -3.176 17.261 1.00 82.81 94 THR A O 1
ATOM 776 N N . LEU A 1 95 ? -10.412 -2.651 16.383 1.00 79.25 95 LEU A N 1
ATOM 777 C CA . LEU A 1 95 ? -10.715 -3.096 15.017 1.00 79.25 95 LEU A CA 1
ATOM 778 C C . LEU A 1 95 ? -10.971 -4.606 14.917 1.00 79.25 95 LEU A C 1
ATOM 780 O O . LEU A 1 95 ? -11.514 -5.075 13.917 1.00 79.25 95 LEU A O 1
ATOM 784 N N . PHE A 1 96 ? -10.579 -5.369 15.935 1.00 79.19 96 PHE A N 1
ATOM 785 C CA . PHE A 1 96 ? -10.586 -6.826 15.949 1.00 79.19 96 PHE A CA 1
ATOM 786 C C . PHE A 1 96 ? -11.318 -7.401 17.176 1.00 79.19 96 PHE A C 1
ATOM 788 O O . PHE A 1 96 ? -11.033 -8.522 17.608 1.00 79.19 96 PHE A O 1
ATOM 795 N N . THR A 1 97 ? -12.283 -6.680 17.749 1.00 74.06 97 THR A N 1
ATOM 796 C CA . THR A 1 97 ? -13.064 -7.160 18.905 1.00 74.06 97 THR A CA 1
ATOM 797 C C . THR A 1 97 ? -14.446 -7.665 18.505 1.00 74.06 97 THR A C 1
ATOM 799 O O . THR A 1 97 ? -14.779 -8.811 18.805 1.00 74.06 97 THR A O 1
ATOM 802 N N . ASP A 1 98 ? -15.214 -6.867 17.768 1.00 65.44 98 ASP A N 1
ATOM 803 C CA . ASP A 1 98 ? -16.598 -7.159 17.393 1.00 65.44 98 ASP A CA 1
ATOM 804 C C . ASP A 1 98 ? -16.845 -6.724 15.943 1.00 65.44 98 ASP A C 1
ATOM 806 O O . ASP A 1 98 ? -16.325 -5.696 15.515 1.00 65.44 98 ASP A O 1
ATOM 810 N N . VAL A 1 99 ? -17.617 -7.483 15.154 1.00 59.84 99 VAL A N 1
ATOM 811 C CA . VAL A 1 99 ? -17.931 -7.096 13.760 1.00 59.84 99 VAL A CA 1
ATOM 812 C C . VAL A 1 99 ? -19.026 -6.026 13.782 1.00 59.84 99 VAL A C 1
ATOM 814 O O . VAL A 1 99 ? -20.132 -6.235 13.293 1.00 59.84 99 VAL A O 1
ATOM 817 N N . ARG A 1 100 ? -18.731 -4.879 14.392 1.00 57.47 100 ARG A N 1
ATOM 818 C CA . ARG A 1 100 ? -19.557 -3.677 14.297 1.00 57.47 100 ARG A CA 1
ATOM 819 C C . ARG A 1 100 ? -19.243 -2.974 12.988 1.00 57.47 100 ARG A C 1
ATOM 821 O O . ARG A 1 100 ? -18.103 -2.992 12.514 1.00 57.47 100 ARG A O 1
ATOM 828 N N . TRP A 1 101 ? -20.273 -2.439 12.348 1.00 55.31 101 TRP A N 1
ATOM 829 C CA . TRP A 1 101 ? -20.171 -1.966 10.972 1.00 55.31 101 TRP A CA 1
ATOM 830 C C . TRP A 1 101 ? -19.308 -0.698 10.859 1.00 55.31 101 TRP A C 1
ATOM 832 O O . TRP A 1 101 ? -18.658 -0.508 9.831 1.00 55.31 101 TRP A O 1
ATOM 842 N N . GLU A 1 102 ? -19.239 0.103 11.927 1.00 56.72 102 GLU A N 1
ATOM 843 C CA . GLU A 1 102 ? -18.577 1.410 11.978 1.00 56.72 102 GLU A CA 1
ATOM 844 C C . GLU A 1 102 ? -17.044 1.326 11.898 1.00 56.72 102 GLU A C 1
ATOM 846 O O . GLU A 1 102 ? -16.415 2.187 11.290 1.00 56.72 102 GLU A O 1
ATOM 851 N N . THR A 1 103 ? -16.426 0.289 12.472 1.00 62.06 103 THR A N 1
ATOM 852 C CA . THR A 1 103 ? -14.957 0.161 12.544 1.00 62.06 103 THR A CA 1
ATOM 853 C C . THR A 1 103 ? -14.473 -1.092 11.817 1.00 62.06 103 THR A C 1
ATOM 855 O O . THR A 1 103 ? -13.866 -1.017 10.746 1.00 62.06 103 THR A O 1
ATOM 858 N N . THR A 1 104 ? -14.808 -2.272 12.338 1.00 66.12 104 THR A N 1
ATOM 859 C CA . THR A 1 104 ? -14.426 -3.562 11.753 1.00 66.12 104 THR A CA 1
ATOM 860 C C . THR A 1 104 ? -15.168 -3.853 10.454 1.00 66.12 104 THR A C 1
ATOM 862 O O . THR A 1 104 ? -14.616 -4.511 9.581 1.00 66.12 104 THR A O 1
ATOM 865 N N . GLY A 1 105 ? -16.399 -3.369 10.270 1.00 70.00 105 GLY A N 1
ATOM 866 C CA . GLY A 1 105 ? -17.136 -3.530 9.014 1.00 70.00 105 GLY A CA 1
ATOM 867 C C . GLY A 1 105 ? -16.497 -2.763 7.858 1.00 70.00 105 GLY A C 1
ATOM 868 O O . GLY A 1 105 ? -16.262 -3.338 6.794 1.00 70.00 105 GLY A O 1
ATOM 869 N N . TYR A 1 106 ? -16.145 -1.496 8.087 1.00 76.94 106 TYR A N 1
ATOM 870 C CA . TYR A 1 106 ? -15.489 -0.645 7.093 1.00 76.94 106 TYR A CA 1
ATOM 871 C C . TYR A 1 106 ? -14.144 -1.220 6.617 1.00 76.94 106 TYR A C 1
ATOM 873 O O . TYR A 1 106 ? -13.871 -1.286 5.412 1.00 76.94 106 TYR A O 1
ATOM 881 N N . VAL A 1 107 ? -13.320 -1.694 7.556 1.00 77.50 107 VAL A N 1
ATOM 882 C CA . VAL A 1 107 ? -11.999 -2.273 7.260 1.00 77.50 107 VAL A CA 1
ATOM 883 C C . VAL A 1 107 ? -12.092 -3.741 6.829 1.00 77.50 107 VAL A C 1
ATOM 885 O O . VAL A 1 107 ? -11.321 -4.194 5.991 1.00 77.50 107 VAL A O 1
ATOM 888 N N . GLY A 1 108 ? -13.029 -4.499 7.393 1.00 72.62 108 GLY A N 1
ATOM 889 C CA . GLY A 1 108 ? -13.116 -5.957 7.295 1.00 72.62 108 GLY A CA 1
ATOM 890 C C . GLY A 1 108 ? -13.954 -6.491 6.148 1.00 72.62 108 GLY A C 1
ATOM 891 O O . GLY A 1 108 ? -13.725 -7.629 5.734 1.00 72.62 108 GLY A O 1
ATOM 892 N N . VAL A 1 109 ? -14.883 -5.705 5.601 1.00 77.81 109 VAL A N 1
ATOM 893 C CA . VAL A 1 109 ? -15.767 -6.147 4.516 1.00 77.81 109 VAL A CA 1
ATOM 894 C C . VAL A 1 109 ? -15.278 -5.599 3.176 1.00 77.81 109 VAL A C 1
ATOM 896 O O . VAL A 1 109 ? -15.207 -4.389 2.931 1.00 77.81 109 VAL A O 1
ATOM 899 N N . GLY A 1 110 ? -14.928 -6.517 2.278 1.00 73.06 110 GLY A N 1
ATOM 900 C CA . GLY A 1 110 ? -14.573 -6.197 0.905 1.00 73.06 110 GLY A CA 1
ATOM 901 C C . GLY A 1 110 ? -15.807 -5.986 0.041 1.00 73.06 110 GLY A C 1
ATOM 902 O O . GLY A 1 110 ? -16.857 -6.600 0.238 1.00 73.06 110 GLY A O 1
ATOM 903 N N . ARG A 1 111 ? -15.674 -5.093 -0.942 1.00 69.25 111 ARG A N 1
ATOM 904 C CA . ARG A 1 111 ? -16.726 -4.857 -1.935 1.00 69.25 111 ARG A CA 1
ATOM 905 C C . ARG A 1 111 ? -16.703 -5.953 -2.998 1.00 69.25 111 ARG A C 1
ATOM 907 O O . ARG A 1 111 ? -15.703 -6.642 -3.196 1.00 69.25 111 ARG A O 1
ATOM 914 N N . ARG A 1 112 ? -17.827 -6.099 -3.695 1.00 68.00 112 ARG A N 1
ATOM 915 C CA . ARG A 1 112 ? -17.965 -6.998 -4.842 1.00 68.00 112 ARG A CA 1
ATOM 916 C C . ARG A 1 112 ? -16.957 -6.613 -5.937 1.00 68.00 112 ARG A C 1
ATOM 918 O O . ARG A 1 112 ? -16.848 -5.437 -6.281 1.00 68.00 112 ARG A O 1
ATOM 925 N N . ARG A 1 113 ? -16.224 -7.586 -6.492 1.00 66.81 113 ARG A N 1
ATOM 926 C CA . ARG A 1 113 ? -15.317 -7.354 -7.634 1.00 66.81 113 ARG A CA 1
ATOM 927 C C . ARG A 1 113 ? -16.106 -7.280 -8.950 1.00 66.81 113 ARG A C 1
ATOM 929 O O . ARG A 1 113 ? -16.252 -8.285 -9.634 1.00 66.81 113 ARG A O 1
ATOM 936 N N . GLY A 1 114 ? -16.609 -6.100 -9.304 1.00 62.72 114 GLY A N 1
ATOM 937 C CA . GLY A 1 114 ? -17.429 -5.919 -10.509 1.00 62.72 114 GLY A CA 1
ATOM 938 C C . GLY A 1 114 ? -18.825 -6.545 -10.390 1.00 62.72 114 GLY A C 1
ATOM 939 O O . GLY A 1 114 ? -19.246 -6.930 -9.297 1.00 62.72 114 GLY A O 1
ATOM 940 N N . THR A 1 115 ? -19.542 -6.630 -11.513 1.00 62.06 115 THR A N 1
ATOM 941 C CA . THR A 1 115 ? -20.949 -7.070 -11.585 1.00 62.06 115 THR A CA 1
ATOM 942 C C . THR A 1 115 ? -21.137 -8.515 -11.114 1.00 62.06 115 THR A C 1
ATOM 944 O O . THR A 1 115 ? -22.093 -8.804 -10.395 1.00 62.06 115 THR A O 1
ATOM 947 N N . ASP A 1 116 ? -20.166 -9.384 -11.415 1.00 60.97 116 ASP A N 1
ATOM 948 C CA . ASP A 1 116 ? -20.230 -10.828 -11.140 1.00 60.97 116 ASP A CA 1
ATOM 949 C C . ASP A 1 116 ? -19.307 -11.289 -10.005 1.00 60.97 116 ASP A C 1
ATOM 951 O O . ASP A 1 116 ? -19.322 -12.457 -9.617 1.00 60.97 116 ASP A O 1
ATOM 955 N N . GLY A 1 117 ? -18.497 -10.395 -9.433 1.00 63.66 117 GLY A N 1
ATOM 956 C CA . GLY A 1 117 ? -17.525 -10.776 -8.412 1.00 63.66 117 GLY A CA 1
ATOM 957 C C . GLY A 1 117 ? -18.167 -11.319 -7.143 1.00 63.66 117 GLY A C 1
ATOM 958 O O . GLY A 1 117 ? -19.271 -10.941 -6.766 1.00 63.66 117 GLY A O 1
ATOM 959 N N . ALA A 1 118 ? -17.441 -12.164 -6.423 1.00 66.94 118 ALA A N 1
ATOM 960 C CA . ALA A 1 118 ? -17.823 -12.553 -5.074 1.00 66.94 118 ALA A CA 1
ATOM 961 C C . ALA A 1 118 ? -17.409 -11.463 -4.073 1.00 66.94 118 ALA A C 1
ATOM 963 O O . ALA A 1 118 ? -16.264 -11.004 -4.094 1.00 66.94 118 ALA A O 1
ATOM 964 N N . ALA A 1 119 ? -18.316 -11.069 -3.181 1.00 71.38 119 ALA A N 1
ATOM 965 C CA . ALA A 1 119 ? -17.969 -10.304 -1.992 1.00 71.38 119 ALA A CA 1
ATOM 966 C C . ALA A 1 119 ? -17.125 -11.185 -1.058 1.00 71.38 119 ALA A C 1
ATOM 968 O O . ALA A 1 119 ? -17.464 -12.338 -0.771 1.00 71.38 119 ALA A O 1
ATOM 969 N N . ARG A 1 120 ? -16.002 -10.641 -0.593 1.00 79.69 120 ARG A N 1
ATOM 970 C CA . ARG A 1 120 ? -15.058 -11.324 0.298 1.00 79.69 120 ARG A CA 1
ATOM 971 C C . ARG A 1 120 ? -14.791 -10.431 1.488 1.00 79.69 120 ARG A C 1
ATOM 973 O O . ARG A 1 120 ? -14.735 -9.217 1.336 1.00 79.69 120 ARG A O 1
ATOM 980 N N . ASN A 1 121 ? -14.575 -11.025 2.652 1.00 87.38 121 ASN A N 1
ATOM 981 C CA . ASN A 1 121 ? -14.045 -10.254 3.766 1.00 87.38 121 ASN A CA 1
ATOM 982 C C . ASN A 1 121 ? -12.528 -10.194 3.656 1.00 87.38 121 ASN A C 1
ATOM 984 O O . ASN A 1 121 ? -11.878 -11.126 3.171 1.00 87.38 121 ASN A O 1
ATOM 988 N N . TYR A 1 122 ? -11.978 -9.082 4.113 1.00 89.81 122 TYR A N 1
ATOM 989 C CA . TYR A 1 122 ? -10.548 -8.915 4.300 1.00 89.81 122 TYR A CA 1
ATOM 990 C C . TYR A 1 122 ? -10.108 -9.511 5.632 1.00 89.81 122 TYR A C 1
ATOM 992 O O . TYR A 1 122 ? -9.041 -10.110 5.695 1.00 89.81 122 TYR A O 1
ATOM 1000 N N . PHE A 1 123 ? -10.972 -9.440 6.652 1.00 90.38 123 PHE A N 1
ATOM 1001 C CA . PHE A 1 123 ? -10.701 -9.958 7.989 1.00 90.38 123 PHE A CA 1
ATOM 1002 C C . PHE A 1 123 ? -11.874 -10.780 8.523 1.00 90.38 123 PHE A C 1
ATOM 1004 O O . PHE A 1 123 ? -13.036 -10.406 8.358 1.00 90.38 123 PHE A O 1
ATOM 1011 N N . ALA A 1 124 ? -11.590 -11.915 9.164 1.00 89.12 124 ALA A N 1
ATOM 1012 C CA . ALA A 1 124 ? -12.612 -12.725 9.827 1.00 89.12 124 ALA A CA 1
ATOM 1013 C C . ALA A 1 124 ? -12.034 -13.636 10.919 1.00 89.12 124 ALA A C 1
ATOM 1015 O O . ALA A 1 124 ? -10.847 -13.930 10.939 1.00 89.12 124 ALA A O 1
ATOM 1016 N N . LYS A 1 125 ? -12.895 -14.170 11.794 1.00 88.94 125 LYS A N 1
ATOM 1017 C CA . LYS A 1 125 ? -12.512 -15.161 12.822 1.00 88.94 125 LYS A CA 1
ATOM 1018 C C . LYS A 1 125 ? -12.252 -16.577 12.282 1.00 88.94 125 LYS A C 1
ATOM 1020 O O . LYS A 1 125 ? -11.820 -17.438 13.038 1.00 88.94 125 LYS A O 1
ATOM 1025 N N . SER A 1 126 ? -12.523 -16.842 11.003 1.00 90.81 126 SER A N 1
ATOM 1026 C CA . SER A 1 126 ? -12.209 -18.126 10.364 1.00 90.81 126 SER A CA 1
ATOM 1027 C C . SER A 1 126 ? -12.000 -17.975 8.851 1.00 90.81 126 SER A C 1
ATOM 1029 O O . SER A 1 126 ? -12.601 -17.076 8.250 1.00 90.81 126 SER A O 1
ATOM 1031 N N . PRO A 1 127 ? -11.223 -18.869 8.206 1.00 91.19 127 PRO A N 1
ATOM 1032 C CA . PRO A 1 127 ? -11.029 -18.857 6.753 1.00 91.19 127 PRO A CA 1
ATOM 1033 C C . PRO A 1 127 ? -12.342 -18.952 5.964 1.00 91.19 127 PRO A C 1
ATOM 1035 O O . PRO A 1 127 ? -12.555 -18.190 5.023 1.00 91.19 127 PRO A O 1
ATOM 1038 N N . ALA A 1 128 ? -13.282 -19.797 6.400 1.00 89.12 128 ALA A N 1
ATOM 1039 C CA . ALA A 1 128 ? -14.600 -19.919 5.770 1.00 89.12 128 ALA A CA 1
ATOM 1040 C C . ALA A 1 128 ? -15.363 -18.580 5.741 1.00 89.12 128 ALA A C 1
ATOM 1042 O O . ALA A 1 128 ? -16.027 -18.242 4.761 1.00 89.12 128 ALA A O 1
ATOM 1043 N N . LYS A 1 129 ? -15.222 -17.765 6.795 1.00 88.62 129 LYS A N 1
ATOM 1044 C CA . LYS A 1 129 ? -15.837 -16.436 6.860 1.00 88.62 129 LYS A CA 1
ATOM 1045 C C . LYS A 1 129 ? -15.117 -15.396 5.998 1.00 88.62 129 LYS A C 1
ATOM 1047 O O . LYS A 1 129 ? -15.754 -14.390 5.691 1.00 88.62 129 LYS A O 1
ATOM 1052 N N . LEU A 1 130 ? -13.859 -15.597 5.590 1.00 88.88 130 LEU A N 1
ATOM 1053 C CA . LEU A 1 130 ? -13.186 -14.726 4.613 1.00 88.88 130 LEU A CA 1
ATOM 1054 C C . LEU A 1 130 ? -13.796 -14.885 3.217 1.00 88.88 130 LEU A C 1
ATOM 1056 O O . LEU A 1 130 ? -14.052 -13.897 2.526 1.00 88.88 130 LEU A O 1
ATOM 1060 N N . PHE A 1 131 ? -14.096 -16.126 2.836 1.00 88.81 131 PHE A N 1
ATOM 1061 C CA . PHE A 1 131 ? -14.487 -16.500 1.479 1.00 88.81 131 PHE A CA 1
ATOM 1062 C C . PHE A 1 131 ? -15.939 -16.991 1.394 1.00 88.81 131 PHE A C 1
ATOM 1064 O O . PHE A 1 131 ? -16.215 -18.007 0.763 1.00 88.81 131 PHE A O 1
ATOM 1071 N N . ARG A 1 132 ? -16.881 -16.255 2.002 1.00 82.50 132 ARG A N 1
ATOM 1072 C CA . ARG A 1 132 ? -18.292 -16.675 2.172 1.00 82.50 132 ARG A CA 1
ATOM 1073 C C . ARG A 1 132 ? -18.988 -17.112 0.878 1.00 82.50 132 ARG A C 1
ATOM 1075 O O . ARG A 1 132 ? -19.829 -17.996 0.912 1.00 82.50 132 ARG A O 1
ATOM 1082 N N . GLN A 1 133 ? -18.648 -16.482 -0.244 1.00 81.81 133 GLN A N 1
ATOM 1083 C CA . GLN A 1 133 ? -19.234 -16.761 -1.561 1.00 81.81 133 GLN A CA 1
ATOM 1084 C C . GLN A 1 133 ? -18.318 -17.600 -2.466 1.00 81.81 133 GLN A C 1
ATOM 1086 O O . GLN A 1 133 ? -18.696 -17.943 -3.579 1.00 81.81 133 GLN A O 1
ATOM 1091 N N . THR A 1 134 ? -17.110 -17.932 -2.004 1.00 85.44 134 THR A N 1
ATOM 1092 C CA . THR A 1 134 ? -16.134 -18.756 -2.738 1.00 85.44 134 THR A CA 1
ATOM 1093 C C . THR A 1 134 ? -15.397 -19.700 -1.780 1.00 85.44 134 THR A C 1
ATOM 1095 O O . THR A 1 134 ? -14.186 -19.541 -1.596 1.00 85.44 134 THR A O 1
ATOM 1098 N N . PRO A 1 135 ? -16.094 -20.662 -1.146 1.00 85.25 135 PRO A N 1
ATOM 1099 C CA . PRO A 1 135 ? -15.539 -21.458 -0.048 1.00 85.25 135 PRO A CA 1
ATOM 1100 C C . PRO A 1 135 ? -14.277 -22.236 -0.422 1.00 85.25 135 PRO A C 1
ATOM 1102 O O . PRO A 1 135 ? -13.378 -22.325 0.400 1.00 85.25 135 PRO A O 1
ATOM 1105 N N . ALA A 1 136 ? -14.152 -22.682 -1.678 1.00 88.00 136 ALA A N 1
ATOM 1106 C CA . ALA A 1 136 ? -12.970 -23.389 -2.184 1.00 88.00 136 ALA A CA 1
ATOM 1107 C C . ALA A 1 136 ? -11.649 -22.611 -1.996 1.00 88.00 136 ALA A C 1
ATOM 1109 O O . ALA A 1 136 ? -10.570 -23.191 -1.920 1.00 88.00 136 ALA A O 1
ATOM 1110 N N . LEU A 1 137 ? -11.701 -21.276 -1.891 1.00 88.12 137 LEU A N 1
ATOM 1111 C CA . LEU A 1 137 ? -10.506 -20.479 -1.599 1.00 88.12 137 LEU A CA 1
ATOM 1112 C C . LEU A 1 137 ? -10.006 -20.656 -0.159 1.00 88.12 137 LEU A C 1
ATOM 1114 O O . LEU A 1 137 ? -8.826 -20.404 0.087 1.00 88.12 137 LEU A O 1
ATOM 1118 N N . ALA A 1 138 ? -10.871 -21.075 0.767 1.00 91.06 138 ALA A N 1
ATOM 1119 C CA . ALA A 1 138 ? -10.517 -21.362 2.153 1.00 91.06 138 ALA A CA 1
ATOM 1120 C C . ALA A 1 138 ? -9.700 -22.655 2.298 1.00 91.06 138 ALA A C 1
ATOM 1122 O O . ALA A 1 138 ? -9.018 -22.809 3.305 1.00 91.06 138 ALA A O 1
ATOM 1123 N N . ASP A 1 139 ? -9.709 -23.534 1.294 1.00 92.06 139 ASP A N 1
ATOM 1124 C CA . ASP A 1 139 ? -8.950 -24.792 1.321 1.00 92.06 139 ASP A CA 1
ATOM 1125 C C . ASP A 1 139 ? -7.462 -24.576 1.002 1.00 92.06 139 ASP A C 1
ATOM 1127 O O . ASP A 1 139 ? -6.611 -25.418 1.280 1.00 92.06 139 ASP A O 1
ATOM 1131 N N . THR A 1 140 ? -7.115 -23.423 0.422 1.00 91.69 140 THR A N 1
ATOM 1132 C CA . THR A 1 140 ? -5.735 -23.096 0.058 1.00 91.69 140 THR A CA 1
ATOM 1133 C C . THR A 1 140 ? -5.115 -22.159 1.093 1.00 91.69 140 THR A C 1
ATOM 1135 O O . THR A 1 140 ? -5.416 -20.964 1.127 1.00 91.69 140 THR A O 1
ATOM 1138 N N . GLN A 1 141 ? -4.167 -22.664 1.887 1.00 91.00 141 GLN A N 1
ATOM 1139 C CA . GLN A 1 141 ? -3.491 -21.895 2.943 1.00 91.00 141 GLN A CA 1
ATOM 1140 C C . GLN A 1 141 ? -2.788 -20.628 2.425 1.00 91.00 141 GLN A C 1
ATOM 1142 O O . GLN A 1 141 ? -2.684 -19.638 3.145 1.00 91.00 141 GLN A O 1
ATOM 1147 N N . SER A 1 142 ? -2.339 -20.599 1.166 1.00 90.44 142 SER A N 1
ATOM 1148 C CA . SER A 1 142 ? -1.760 -19.390 0.571 1.00 90.44 142 SER A CA 1
ATOM 1149 C C . SER A 1 142 ? -2.783 -18.274 0.341 1.00 90.44 142 SER A C 1
ATOM 1151 O O . SER A 1 142 ? -2.381 -17.168 0.001 1.00 90.44 142 SER A O 1
ATOM 1153 N N . ASN A 1 143 ? -4.083 -18.485 0.533 1.00 92.75 143 ASN A N 1
ATOM 1154 C CA . ASN A 1 143 ? -5.083 -17.429 0.379 1.00 92.75 143 ASN A CA 1
ATOM 1155 C C . ASN A 1 143 ? -5.320 -16.627 1.657 1.00 92.75 143 ASN A C 1
ATOM 1157 O O . ASN A 1 143 ? -5.957 -15.581 1.585 1.00 92.75 143 ASN A O 1
ATOM 1161 N N . TYR A 1 144 ? -4.810 -17.064 2.807 1.00 94.94 144 TYR A N 1
ATOM 1162 C CA . TYR A 1 144 ? -5.023 -16.368 4.072 1.00 94.94 144 TYR A CA 1
ATOM 1163 C C . TYR A 1 144 ? -3.847 -16.537 5.034 1.00 94.94 144 TYR A C 1
ATOM 1165 O O . TYR A 1 144 ? -2.945 -17.347 4.827 1.00 94.94 144 TYR A O 1
ATOM 1173 N N . HIS A 1 145 ? -3.848 -15.758 6.107 1.00 95.81 145 HIS A N 1
ATOM 1174 C CA . HIS A 1 145 ? -2.914 -15.912 7.217 1.00 95.81 145 HIS A CA 1
ATOM 1175 C C . HIS A 1 145 ? -3.647 -15.700 8.535 1.00 95.81 145 HIS A C 1
ATOM 1177 O O . HIS A 1 145 ? -4.606 -14.932 8.583 1.00 95.81 145 HIS A O 1
ATOM 1183 N N . ARG A 1 146 ? -3.222 -16.405 9.585 1.00 95.81 146 ARG A N 1
ATOM 1184 C CA . ARG A 1 146 ? -3.736 -16.212 10.940 1.00 95.81 146 ARG A CA 1
ATOM 1185 C C . ARG A 1 146 ? -2.845 -15.199 11.648 1.00 95.81 146 ARG A C 1
ATOM 1187 O O . ARG A 1 146 ? -1.665 -15.469 11.828 1.00 95.81 146 ARG A O 1
ATOM 1194 N N . MET A 1 147 ? -3.429 -14.075 12.029 1.00 94.31 147 MET A N 1
ATOM 1195 C CA . MET A 1 147 ? -2.765 -12.991 12.739 1.00 94.31 147 MET A CA 1
ATOM 1196 C C . MET A 1 147 ? -2.492 -13.341 14.203 1.00 94.31 147 MET A C 1
ATOM 1198 O O . MET A 1 147 ? -3.131 -14.236 14.773 1.00 94.31 147 MET A O 1
ATOM 1202 N N . SER A 1 148 ? -1.598 -12.576 14.831 1.00 93.38 148 SER A N 1
ATOM 1203 C CA . SER A 1 148 ? -1.231 -12.708 16.250 1.00 93.38 148 SER A CA 1
ATOM 1204 C C . SER A 1 148 ? -2.441 -12.646 17.200 1.00 93.38 148 SER A C 1
ATOM 1206 O O . SER A 1 148 ? -2.540 -13.420 18.151 1.00 93.38 148 SER A O 1
ATOM 1208 N N . ASN A 1 149 ? -3.426 -11.802 16.886 1.00 88.94 149 ASN A N 1
ATOM 1209 C CA . ASN A 1 149 ? -4.666 -11.616 17.648 1.00 88.94 149 ASN A CA 1
ATOM 1210 C C . ASN A 1 149 ? -5.756 -12.683 17.372 1.00 88.94 149 ASN A C 1
ATOM 1212 O O . ASN A 1 149 ? -6.908 -12.543 17.796 1.00 88.94 149 ASN A O 1
ATOM 1216 N N . GLY A 1 150 ? -5.428 -13.736 16.615 1.00 91.06 150 GLY A N 1
ATOM 1217 C CA . GLY A 1 150 ? -6.319 -14.854 16.307 1.00 91.06 150 GLY A CA 1
ATOM 1218 C C . GLY A 1 150 ? -7.327 -14.609 15.180 1.00 91.06 150 GLY A C 1
ATOM 1219 O O . GLY A 1 150 ? -8.090 -15.524 14.863 1.00 91.06 150 GLY A O 1
ATOM 1220 N N . TRP A 1 151 ? -7.343 -13.428 14.559 1.00 92.25 151 TRP A N 1
ATOM 1221 C CA . TRP A 1 151 ? -8.090 -13.201 13.321 1.00 92.25 151 TRP A CA 1
ATOM 1222 C C . TRP A 1 151 ? -7.366 -13.783 12.115 1.00 92.25 151 TRP A C 1
ATOM 1224 O O . TRP A 1 151 ? -6.187 -14.113 12.157 1.00 92.25 151 TRP A O 1
ATOM 1234 N N . TYR A 1 152 ? -8.097 -13.906 11.019 1.00 92.88 152 TYR A N 1
ATOM 1235 C CA . TYR A 1 152 ? -7.571 -14.288 9.725 1.00 92.88 152 TYR A CA 1
ATOM 1236 C C . TYR A 1 152 ? -7.638 -13.098 8.783 1.00 92.88 152 TYR A C 1
ATOM 1238 O O . TYR A 1 152 ? -8.650 -12.398 8.751 1.00 92.88 152 TYR A O 1
ATOM 1246 N N . VAL A 1 153 ? -6.582 -12.921 7.995 1.00 93.50 153 VAL A N 1
ATOM 1247 C CA . VAL A 1 153 ? -6.482 -11.931 6.922 1.00 93.50 153 VAL A CA 1
ATOM 1248 C C . VAL A 1 153 ? -6.526 -12.623 5.566 1.00 93.50 153 VAL A C 1
ATOM 1250 O O . VAL A 1 153 ? -5.878 -13.650 5.357 1.00 93.50 153 VAL A O 1
ATOM 1253 N N . ASN A 1 154 ? -7.303 -12.065 4.644 1.00 92.50 154 ASN A N 1
ATOM 1254 C CA . ASN A 1 154 ? -7.368 -12.488 3.253 1.00 92.50 154 ASN A CA 1
ATOM 1255 C C . ASN A 1 154 ? -6.147 -11.967 2.495 1.00 92.50 154 ASN A C 1
ATOM 1257 O O . ASN A 1 154 ? -5.849 -10.779 2.509 1.00 92.50 154 ASN A O 1
ATOM 1261 N N . LEU A 1 155 ? -5.459 -12.867 1.805 1.00 92.50 155 LEU A N 1
ATOM 1262 C CA . LEU A 1 155 ? -4.256 -12.579 1.034 1.00 92.50 155 LEU A CA 1
ATOM 1263 C C . LEU A 1 155 ? -4.409 -12.911 -0.452 1.00 92.50 155 LEU A C 1
ATOM 1265 O O . LEU A 1 155 ? -3.450 -12.776 -1.212 1.00 92.50 155 LEU A O 1
ATOM 1269 N N . ASN A 1 156 ? -5.606 -13.319 -0.880 1.00 90.19 156 ASN A N 1
ATOM 1270 C CA . ASN A 1 156 ? -5.979 -13.429 -2.288 1.00 90.19 156 ASN A CA 1
ATOM 1271 C C . ASN A 1 156 ? -6.460 -12.069 -2.826 1.00 90.19 156 ASN A C 1
ATOM 1273 O O . ASN A 1 156 ? -7.598 -11.901 -3.293 1.00 90.19 156 ASN A O 1
ATOM 1277 N N . LEU A 1 157 ? -5.573 -11.086 -2.704 1.00 87.12 157 LEU A N 1
ATOM 1278 C CA . LEU A 1 157 ? -5.786 -9.684 -3.027 1.00 87.12 157 LEU A CA 1
ATOM 1279 C C . LEU A 1 157 ? -4.678 -9.205 -3.960 1.00 87.12 157 LEU A C 1
ATOM 1281 O O . LEU A 1 157 ? -3.531 -9.652 -3.872 1.00 87.12 157 LEU A O 1
ATOM 1285 N N . ASN A 1 158 ? -5.024 -8.297 -4.865 1.00 85.62 158 ASN A N 1
ATOM 1286 C CA . ASN A 1 158 ? -4.026 -7.609 -5.665 1.00 85.62 158 ASN A CA 1
ATOM 1287 C C . ASN A 1 158 ? -3.357 -6.487 -4.845 1.00 85.62 158 ASN A C 1
ATOM 1289 O O . ASN A 1 158 ? -3.817 -6.089 -3.775 1.00 85.62 158 ASN A O 1
ATOM 1293 N N . THR A 1 159 ? -2.239 -5.970 -5.352 1.00 88.06 159 THR A N 1
ATOM 1294 C CA . THR A 1 159 ? -1.428 -4.964 -4.652 1.00 88.06 159 THR A CA 1
ATOM 1295 C C . THR A 1 159 ? -2.199 -3.666 -4.383 1.00 88.06 159 THR A C 1
ATOM 1297 O O . THR A 1 159 ? -2.016 -3.056 -3.336 1.00 88.06 159 THR A O 1
ATOM 1300 N N . ARG A 1 160 ? -3.105 -3.267 -5.282 1.00 86.94 160 ARG A N 1
ATOM 1301 C CA . ARG A 1 160 ? -3.961 -2.091 -5.091 1.00 86.94 160 ARG A CA 1
ATOM 1302 C C . ARG A 1 160 ? -4.962 -2.296 -3.953 1.00 86.94 160 ARG A C 1
ATOM 1304 O O . ARG A 1 160 ? -5.105 -1.411 -3.122 1.00 86.94 160 ARG A O 1
ATOM 1311 N N . GLU A 1 161 ? -5.626 -3.447 -3.892 1.00 88.44 161 GLU A N 1
ATOM 1312 C CA . GLU A 1 161 ? -6.567 -3.769 -2.812 1.00 88.44 161 GLU A CA 1
ATOM 1313 C C . GLU A 1 161 ? -5.866 -3.781 -1.452 1.00 88.44 161 GLU A C 1
ATOM 1315 O O . GLU A 1 161 ? -6.402 -3.241 -0.489 1.00 88.44 161 GL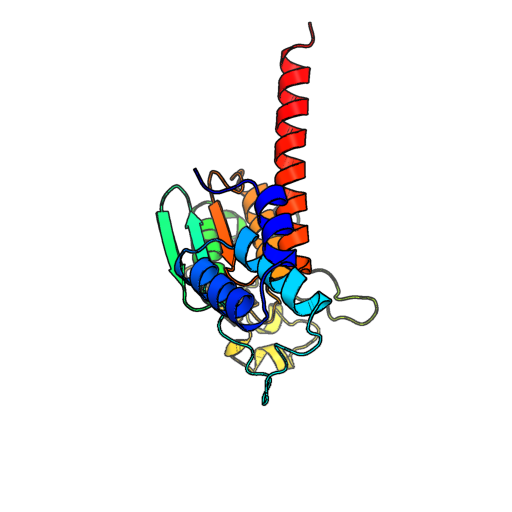U A O 1
ATOM 1320 N N . ASN A 1 162 ? -4.647 -4.329 -1.378 1.00 92.06 162 ASN A N 1
ATOM 1321 C CA . ASN A 1 162 ? -3.835 -4.267 -0.161 1.00 92.06 162 ASN A CA 1
ATOM 1322 C C . ASN A 1 162 ? -3.626 -2.816 0.293 1.00 92.06 162 ASN A C 1
ATOM 1324 O O . ASN A 1 162 ? -3.858 -2.510 1.460 1.00 92.06 162 ASN A O 1
ATOM 1328 N N . PHE A 1 163 ? -3.246 -1.919 -0.623 1.00 93.31 163 PHE A N 1
ATOM 1329 C CA . PHE A 1 163 ? -3.079 -0.498 -0.312 1.00 93.31 163 PHE A CA 1
ATOM 1330 C C . PHE A 1 163 ? -4.387 0.157 0.143 1.00 93.31 163 PHE A C 1
ATOM 1332 O O . PHE A 1 163 ? -4.411 0.811 1.179 1.00 93.31 163 PHE A O 1
ATOM 1339 N N . GLU A 1 164 ? -5.492 -0.076 -0.571 1.00 90.62 164 GLU A N 1
ATOM 1340 C CA . GLU A 1 164 ? -6.806 0.464 -0.201 1.00 90.62 164 GLU A CA 1
ATOM 1341 C C . GLU A 1 164 ? -7.226 0.024 1.211 1.00 90.62 164 GLU A C 1
ATOM 1343 O O . GLU A 1 164 ? -7.784 0.820 1.963 1.00 90.62 164 GLU A O 1
ATOM 1348 N N . ILE A 1 165 ? -6.937 -1.220 1.602 1.00 91.94 165 ILE A N 1
ATOM 1349 C CA . ILE A 1 165 ? -7.205 -1.716 2.958 1.00 91.94 165 ILE A CA 1
ATOM 1350 C C . ILE A 1 165 ? -6.337 -0.993 3.993 1.00 91.94 165 ILE A C 1
ATOM 1352 O O . ILE A 1 165 ? -6.857 -0.589 5.032 1.00 91.94 165 ILE A O 1
ATOM 1356 N N . LEU A 1 166 ? -5.044 -0.787 3.715 1.00 94.38 166 LEU A N 1
ATOM 1357 C CA . LEU A 1 166 ? -4.151 -0.029 4.600 1.00 94.38 166 LEU A CA 1
ATOM 1358 C C . LEU A 1 166 ? -4.626 1.422 4.776 1.00 94.38 166 LEU A C 1
ATOM 1360 O O . LEU A 1 166 ? -4.627 1.928 5.896 1.00 94.38 166 LEU A O 1
ATOM 1364 N N . CYS A 1 167 ? -5.141 2.061 3.721 1.00 92.88 167 CYS A N 1
ATOM 1365 C CA . CYS A 1 167 ? -5.766 3.382 3.826 1.00 92.88 167 CYS A CA 1
ATOM 1366 C C . CYS A 1 167 ? -6.994 3.376 4.751 1.00 92.88 167 CYS A C 1
ATOM 1368 O O . CYS A 1 167 ? -7.195 4.318 5.515 1.00 92.88 167 CYS A O 1
ATOM 1370 N N . ARG A 1 168 ? -7.811 2.313 4.743 1.00 90.50 168 ARG A N 1
ATOM 1371 C CA . ARG A 1 168 ? -8.944 2.199 5.681 1.00 90.50 168 ARG A CA 1
ATOM 1372 C C . ARG A 1 168 ? -8.476 2.037 7.124 1.00 90.50 168 ARG A C 1
ATOM 1374 O O . ARG A 1 168 ? -9.053 2.661 8.009 1.00 90.50 168 ARG A O 1
ATOM 1381 N N . PHE A 1 169 ? -7.432 1.241 7.359 1.00 91.00 169 PHE A N 1
ATOM 1382 C CA . PHE A 1 169 ? -6.812 1.127 8.684 1.00 91.00 169 PHE A CA 1
ATOM 1383 C C . PHE A 1 169 ? -6.304 2.469 9.194 1.00 91.00 169 PHE A C 1
ATOM 1385 O O . PHE A 1 169 ? -6.557 2.827 10.341 1.00 91.00 169 PHE A O 1
ATOM 1392 N N . SER A 1 170 ? -5.617 3.199 8.323 1.00 92.00 170 SER A N 1
ATOM 1393 C CA . SER A 1 170 ? -5.092 4.537 8.560 1.00 92.00 170 SER A CA 1
ATOM 1394 C C . SER A 1 170 ? -6.188 5.516 8.961 1.00 92.00 170 SER A C 1
ATOM 1396 O O . SER A 1 170 ? -6.074 6.128 10.019 1.00 92.00 170 SER A O 1
ATOM 1398 N N . ALA A 1 171 ? -7.287 5.568 8.203 1.00 88.94 171 ALA A N 1
ATOM 1399 C CA . ALA A 1 171 ? -8.421 6.435 8.505 1.00 88.94 171 ALA A CA 1
ATOM 1400 C C . ALA A 1 171 ? -9.048 6.124 9.875 1.00 88.94 171 ALA A C 1
ATOM 1402 O O . ALA A 1 171 ? -9.229 7.023 10.689 1.00 88.94 171 ALA A O 1
ATOM 1403 N N . VAL A 1 172 ? -9.334 4.849 10.172 1.00 87.38 172 VAL A N 1
ATOM 1404 C CA . VAL A 1 172 ? -9.978 4.475 11.449 1.00 87.38 172 VAL A CA 1
ATOM 1405 C C . VAL A 1 172 ? -9.016 4.581 12.639 1.00 87.38 172 VAL A C 1
ATOM 1407 O O . VAL A 1 172 ? -9.447 4.769 13.771 1.00 87.38 172 VAL A O 1
ATOM 1410 N N . SER A 1 173 ? -7.707 4.467 12.405 1.00 89.44 173 SER A N 1
ATOM 1411 C CA . SER A 1 173 ? -6.683 4.608 13.451 1.00 89.44 173 SER A CA 1
ATOM 1412 C C . SER A 1 173 ? -6.182 6.044 13.632 1.00 89.44 173 SER A C 1
ATOM 1414 O O . SER A 1 173 ? -5.344 6.263 14.503 1.00 89.44 173 SER A O 1
ATOM 1416 N N . GLY A 1 174 ? -6.646 7.001 12.818 1.00 90.06 174 GLY A N 1
ATOM 1417 C CA . GLY A 1 174 ? -6.173 8.388 12.849 1.00 90.06 174 GLY A CA 1
ATOM 1418 C C . GLY A 1 174 ? -4.679 8.536 12.533 1.00 90.06 174 GLY A C 1
ATOM 1419 O O . GLY A 1 174 ? -4.014 9.376 13.127 1.00 90.06 174 GLY A O 1
ATOM 1420 N N . LEU A 1 175 ? -4.135 7.685 11.657 1.00 92.50 175 LEU A N 1
ATOM 1421 C CA . LEU A 1 175 ? -2.718 7.692 11.272 1.00 92.50 175 LEU A CA 1
ATOM 1422 C C . LEU A 1 175 ? -2.563 8.238 9.856 1.00 92.50 175 LEU A C 1
ATOM 1424 O O . LEU A 1 175 ? -3.217 7.735 8.946 1.00 92.50 175 LEU A O 1
ATOM 1428 N N . ALA A 1 176 ? -1.672 9.199 9.640 1.00 91.00 176 ALA A N 1
ATOM 1429 C CA . ALA A 1 176 ? -1.460 9.840 8.348 1.00 91.00 176 ALA A CA 1
ATOM 1430 C C . ALA A 1 176 ? -0.516 9.030 7.437 1.00 91.00 176 ALA A C 1
ATOM 1432 O O . ALA A 1 176 ? 0.559 8.581 7.845 1.00 91.00 176 ALA A O 1
ATOM 1433 N N . HIS A 1 177 ? -0.902 8.854 6.171 1.00 91.88 177 HIS A N 1
ATOM 1434 C CA . HIS A 1 177 ? -0.047 8.244 5.145 1.00 91.88 177 HIS A CA 1
ATOM 1435 C C . HIS A 1 177 ? 1.157 9.148 4.825 1.00 91.88 177 HIS A C 1
ATOM 1437 O O . HIS A 1 177 ? 1.033 10.367 4.851 1.00 91.88 177 HIS A O 1
ATOM 1443 N N . ASN A 1 178 ? 2.319 8.559 4.523 1.00 90.06 178 ASN A N 1
ATOM 1444 C CA . ASN A 1 178 ? 3.633 9.208 4.357 1.00 90.06 178 ASN A CA 1
ATOM 1445 C C . ASN A 1 178 ? 4.218 9.877 5.619 1.00 90.06 178 ASN A C 1
ATOM 1447 O O . ASN A 1 178 ? 5.378 10.287 5.597 1.00 90.06 178 ASN A O 1
ATOM 1451 N N . THR A 1 179 ? 3.468 9.952 6.721 1.00 90.88 179 THR A N 1
ATOM 1452 C CA . THR A 1 179 ? 3.949 10.470 8.013 1.00 90.88 179 THR A CA 1
ATOM 1453 C C . THR A 1 179 ? 4.059 9.348 9.039 1.00 90.88 179 THR A C 1
ATOM 1455 O O . THR A 1 179 ? 5.155 9.007 9.480 1.00 90.88 179 THR A O 1
ATOM 1458 N N . ASP A 1 180 ? 2.932 8.725 9.377 1.00 94.88 180 ASP A N 1
ATOM 1459 C CA . ASP A 1 180 ? 2.871 7.641 10.353 1.00 94.88 180 ASP A CA 1
ATOM 1460 C C . ASP A 1 180 ? 3.121 6.283 9.720 1.00 94.88 180 ASP A C 1
ATOM 1462 O O . ASP A 1 180 ? 3.568 5.359 10.394 1.00 94.88 180 ASP A O 1
ATOM 1466 N N . TRP A 1 181 ? 2.822 6.122 8.436 1.00 96.12 181 TRP A N 1
ATOM 1467 C CA . TRP A 1 181 ? 3.022 4.858 7.745 1.00 96.12 181 TRP A CA 1
ATOM 1468 C C . TRP A 1 181 ? 3.205 5.052 6.242 1.00 96.12 181 TRP A C 1
ATOM 1470 O O . TRP A 1 181 ? 2.748 6.038 5.668 1.00 96.12 181 TRP A O 1
ATOM 1480 N N . ASP A 1 182 ? 3.859 4.088 5.603 1.00 94.62 182 ASP A N 1
ATOM 1481 C CA . ASP A 1 182 ? 4.023 4.029 4.148 1.00 94.62 182 ASP A CA 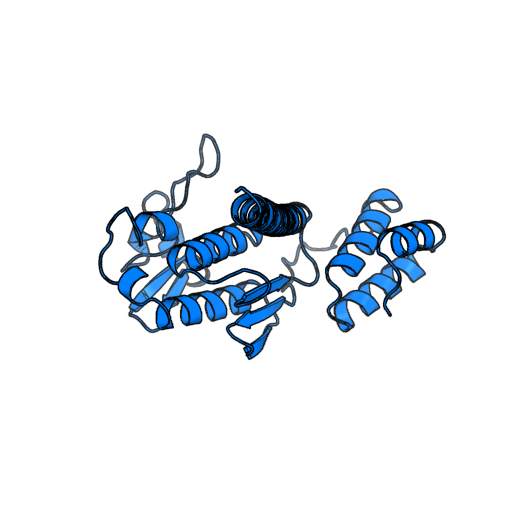1
ATOM 1482 C C . ASP A 1 182 ? 4.181 2.568 3.700 1.00 94.62 182 ASP A C 1
ATOM 1484 O O . ASP A 1 182 ? 4.633 1.706 4.461 1.00 94.62 182 ASP A O 1
ATOM 1488 N N . TRP A 1 183 ? 3.793 2.291 2.459 1.00 93.94 183 TRP A N 1
ATOM 1489 C CA . TRP A 1 183 ? 3.875 0.982 1.819 1.00 93.94 183 TRP A CA 1
ATOM 1490 C C . TRP A 1 183 ? 4.291 1.104 0.350 1.00 93.94 183 TRP A C 1
ATOM 1492 O O . TRP A 1 183 ? 3.462 1.150 -0.564 1.00 93.94 183 TRP A O 1
ATOM 1502 N N . GLU A 1 184 ? 5.597 1.179 0.126 1.00 90.94 184 GLU A N 1
ATOM 1503 C CA . GLU A 1 184 ? 6.215 1.488 -1.158 1.00 90.94 184 GLU A CA 1
ATOM 1504 C C . GLU A 1 184 ? 6.612 0.209 -1.901 1.00 90.94 184 GLU A C 1
ATOM 1506 O O . GLU A 1 184 ? 7.590 -0.464 -1.570 1.00 90.94 184 GLU A O 1
ATOM 1511 N N . VAL A 1 185 ? 5.836 -0.145 -2.925 1.00 88.12 185 VAL A N 1
ATOM 1512 C CA . VAL A 1 185 ? 6.159 -1.245 -3.840 1.00 88.12 185 VAL A CA 1
ATOM 1513 C C . VAL A 1 185 ? 7.068 -0.696 -4.931 1.00 88.12 185 VAL A C 1
ATOM 1515 O O . VAL A 1 185 ? 6.640 0.178 -5.676 1.00 88.12 185 VAL A O 1
ATOM 1518 N N . LEU A 1 186 ? 8.292 -1.219 -5.041 1.00 83.56 186 LEU A N 1
ATOM 1519 C CA . LEU A 1 186 ? 9.339 -0.606 -5.874 1.00 83.56 186 LEU A CA 1
ATOM 1520 C C . LEU A 1 186 ? 9.057 -0.677 -7.382 1.00 83.56 186 LEU A C 1
ATOM 1522 O O . LEU A 1 186 ? 9.474 0.200 -8.127 1.00 83.56 186 LEU A O 1
ATOM 1526 N N . ASP A 1 187 ? 8.324 -1.703 -7.818 1.00 80.12 187 ASP A N 1
ATOM 1527 C CA . ASP A 1 187 ? 7.809 -1.840 -9.186 1.00 80.12 187 ASP A CA 1
ATOM 1528 C C . ASP A 1 187 ? 6.268 -1.831 -9.158 1.00 80.12 187 ASP A C 1
ATOM 1530 O O . ASP A 1 187 ? 5.629 -2.895 -9.203 1.00 80.12 187 ASP A O 1
ATOM 1534 N N . PRO A 1 188 ? 5.633 -0.662 -8.964 1.00 78.06 188 PRO A N 1
ATOM 1535 C CA . PRO A 1 188 ? 4.190 -0.582 -8.831 1.00 78.06 188 PRO A CA 1
ATOM 1536 C C . PRO A 1 188 ? 3.505 -0.774 -10.191 1.00 78.06 188 PRO A C 1
ATOM 1538 O O . PRO A 1 188 ? 4.022 -0.429 -11.249 1.00 78.06 188 PRO A O 1
ATOM 1541 N N . THR A 1 189 ? 2.287 -1.312 -10.173 1.00 81.44 189 THR A N 1
ATOM 1542 C CA . THR A 1 189 ? 1.374 -1.187 -11.323 1.00 81.44 189 THR A CA 1
ATOM 1543 C C . THR A 1 189 ? 0.853 0.242 -11.415 1.00 81.44 189 THR A C 1
ATOM 1545 O O . THR A 1 189 ? 0.629 0.846 -10.368 1.00 81.44 189 THR A O 1
ATOM 1548 N N . GLU A 1 190 ? 0.515 0.713 -12.616 1.00 81.00 190 GLU A N 1
ATOM 1549 C CA . GLU A 1 190 ? -0.189 1.989 -12.858 1.00 81.00 190 GLU A CA 1
ATOM 1550 C C . GLU A 1 190 ? -1.360 2.203 -11.885 1.00 81.00 190 GLU A C 1
ATOM 1552 O O . GLU A 1 190 ? -1.378 3.159 -11.120 1.00 81.00 190 GLU A O 1
ATOM 1557 N N . GLN A 1 191 ? -2.251 1.215 -11.753 1.00 82.44 191 GLN A N 1
ATOM 1558 C CA . GLN A 1 191 ? -3.389 1.300 -10.827 1.00 82.44 191 GLN A CA 1
ATOM 1559 C C . GLN A 1 191 ? -3.010 1.518 -9.350 1.00 82.44 191 GLN A C 1
ATOM 1561 O O . GLN A 1 191 ? -3.811 2.048 -8.580 1.00 82.44 191 GLN A O 1
ATOM 1566 N N . LEU A 1 192 ? -1.838 1.040 -8.919 1.00 85.19 192 LEU A N 1
ATOM 1567 C CA . LEU A 1 192 ? -1.350 1.257 -7.554 1.00 85.19 192 LEU A CA 1
ATOM 1568 C C . LEU A 1 192 ? -0.739 2.651 -7.430 1.00 85.19 192 LEU A C 1
ATOM 1570 O O . LEU A 1 192 ? -1.019 3.343 -6.454 1.00 85.19 192 LEU A O 1
ATOM 1574 N N . HIS A 1 193 ? 0.062 3.044 -8.419 1.00 84.19 193 HIS A N 1
ATOM 1575 C CA . HIS A 1 193 ? 0.662 4.367 -8.504 1.00 84.19 193 HIS A CA 1
ATOM 1576 C C . HIS A 1 193 ? -0.420 5.464 -8.474 1.00 84.19 193 HIS A C 1
ATOM 1578 O O . HIS A 1 193 ? -0.382 6.344 -7.616 1.00 84.19 193 HIS A O 1
ATOM 1584 N N . ASP A 1 194 ? -1.470 5.339 -9.288 1.00 85.88 194 ASP A N 1
ATOM 1585 C CA . ASP A 1 194 ? -2.596 6.283 -9.316 1.00 85.88 194 ASP A CA 1
ATOM 1586 C C . ASP A 1 194 ? -3.367 6.338 -7.996 1.00 85.88 194 ASP A C 1
ATOM 1588 O O . ASP A 1 194 ? -3.807 7.400 -7.552 1.00 85.88 194 ASP A O 1
ATOM 1592 N N . SER A 1 195 ? -3.555 5.191 -7.339 1.00 86.38 195 SER A N 1
ATOM 1593 C CA . SER A 1 195 ? -4.181 5.156 -6.017 1.00 86.38 195 SER A CA 1
ATOM 1594 C C . SER A 1 195 ? -3.330 5.865 -4.963 1.00 86.38 195 SER A C 1
ATOM 1596 O O . SER A 1 195 ? -3.889 6.632 -4.183 1.00 86.38 195 SER A O 1
ATOM 1598 N N . ARG A 1 196 ? -2.000 5.689 -4.968 1.00 89.62 196 ARG A N 1
ATOM 1599 C CA . ARG A 1 196 ? -1.089 6.433 -4.078 1.00 89.62 196 ARG A CA 1
ATOM 1600 C C . ARG A 1 196 ? -1.155 7.936 -4.343 1.00 89.62 196 ARG A C 1
ATOM 1602 O O . ARG A 1 196 ? -1.344 8.704 -3.403 1.00 89.62 196 ARG A O 1
ATOM 1609 N N . ARG A 1 197 ? -1.090 8.349 -5.614 1.00 87.44 197 ARG A N 1
ATOM 1610 C CA . ARG A 1 197 ? -1.157 9.764 -6.009 1.00 87.44 197 ARG A CA 1
ATOM 1611 C C . ARG A 1 197 ? -2.455 10.430 -5.555 1.00 87.44 197 ARG A C 1
ATOM 1613 O O . ARG A 1 197 ? -2.421 11.548 -5.057 1.00 87.44 197 ARG A O 1
ATOM 1620 N N . ARG A 1 198 ? -3.595 9.742 -5.675 1.00 88.88 198 ARG A N 1
ATOM 1621 C CA . ARG A 1 198 ? -4.889 10.259 -5.195 1.00 88.88 198 ARG A CA 1
ATOM 1622 C C . ARG A 1 198 ? -4.930 10.443 -3.681 1.00 88.88 198 ARG A C 1
ATOM 1624 O O . ARG A 1 198 ? -5.460 11.446 -3.224 1.00 88.88 198 ARG A O 1
ATOM 1631 N N . VAL A 1 199 ? -4.379 9.498 -2.917 1.00 89.25 199 VAL A N 1
ATOM 1632 C CA . VAL A 1 199 ? -4.295 9.618 -1.451 1.00 89.25 199 VAL A CA 1
ATOM 1633 C C . VAL A 1 199 ? -3.403 10.792 -1.055 1.00 89.25 199 VAL A C 1
ATOM 1635 O O . VAL A 1 199 ? -3.757 11.548 -0.158 1.00 89.25 199 VAL A O 1
ATOM 1638 N N . GLN A 1 200 ? -2.280 10.979 -1.749 1.00 87.75 200 GLN A N 1
ATOM 1639 C CA . GLN A 1 200 ? -1.388 12.107 -1.502 1.00 87.75 200 GLN A CA 1
ATOM 1640 C C . GLN A 1 200 ? -2.043 13.453 -1.837 1.00 87.75 200 GLN A C 1
ATOM 1642 O O . GLN A 1 200 ? -2.028 14.349 -1.001 1.00 87.75 200 GLN A O 1
ATOM 1647 N N . LEU A 1 201 ? -2.692 13.564 -3.000 1.00 88.06 201 LEU A N 1
ATOM 1648 C CA . LEU A 1 201 ? -3.431 14.769 -3.383 1.00 88.06 201 LEU A CA 1
ATOM 1649 C C . LEU A 1 201 ? -4.546 15.096 -2.379 1.00 88.06 201 LEU A C 1
ATOM 1651 O O . LEU A 1 201 ? -4.737 16.253 -2.027 1.00 88.06 201 LEU A O 1
ATOM 1655 N N . ALA A 1 202 ? -5.275 14.086 -1.897 1.00 87.81 202 ALA A N 1
ATOM 1656 C CA . ALA A 1 202 ? -6.309 14.291 -0.887 1.00 87.81 202 ALA A CA 1
ATOM 1657 C C . ALA A 1 202 ? -5.732 14.865 0.419 1.00 87.81 202 ALA A C 1
ATOM 1659 O O . ALA A 1 202 ? -6.320 15.784 0.978 1.00 87.81 202 ALA A O 1
ATOM 1660 N N . ALA A 1 203 ? -4.572 14.374 0.866 1.00 86.31 203 ALA A N 1
ATOM 1661 C CA . ALA A 1 203 ? -3.898 14.891 2.057 1.00 86.31 203 ALA A CA 1
ATOM 1662 C C . ALA A 1 203 ? -3.382 16.331 1.869 1.00 86.31 203 ALA A C 1
ATOM 1664 O O . ALA A 1 203 ? -3.461 17.142 2.789 1.00 86.31 203 ALA A O 1
ATOM 1665 N N . GLU A 1 204 ? -2.875 16.663 0.678 1.00 88.56 204 GLU A N 1
ATOM 1666 C CA . GLU A 1 204 ? -2.452 18.026 0.327 1.00 88.56 204 GLU A CA 1
ATOM 1667 C C . GLU A 1 204 ? -3.639 19.001 0.347 1.00 88.56 204 GLU A C 1
ATOM 1669 O O . GLU A 1 204 ? -3.555 20.053 0.980 1.00 88.56 204 GLU A O 1
ATOM 1674 N N . LEU A 1 205 ? -4.767 18.617 -0.257 1.00 89.19 205 LEU A N 1
ATOM 1675 C CA . LEU A 1 205 ? -5.997 19.415 -0.255 1.00 89.19 205 LEU A CA 1
ATOM 1676 C C . LEU A 1 205 ? -6.591 19.574 1.149 1.00 89.19 205 LEU A C 1
ATOM 1678 O O . LEU A 1 205 ? -7.051 20.653 1.504 1.00 89.19 205 LEU A O 1
ATOM 1682 N N . GLU A 1 206 ? -6.584 18.519 1.966 1.00 87.31 206 GLU A N 1
ATOM 1683 C CA . GLU A 1 206 ? -7.058 18.589 3.353 1.00 87.31 206 GLU A CA 1
ATOM 1684 C C . GLU A 1 206 ? -6.227 19.580 4.175 1.00 87.31 206 GLU A C 1
ATOM 1686 O O . GLU A 1 206 ? -6.774 20.374 4.944 1.00 87.31 206 GLU A O 1
ATOM 1691 N N . LYS A 1 207 ? -4.905 19.583 3.976 1.00 87.62 207 LYS A N 1
ATOM 1692 C CA . LYS A 1 207 ? -4.012 20.557 4.602 1.00 87.62 207 LYS A CA 1
ATOM 1693 C C . LYS A 1 207 ? -4.342 21.987 4.163 1.00 87.62 207 LYS A C 1
ATOM 1695 O O . LYS A 1 207 ? -4.482 22.850 5.024 1.00 87.62 207 LYS A O 1
ATOM 1700 N N . GLU A 1 208 ? -4.509 22.219 2.863 1.00 90.56 208 GLU A N 1
ATOM 1701 C CA . GLU A 1 208 ? -4.863 23.534 2.311 1.00 90.56 208 GLU A CA 1
ATOM 1702 C C . GLU A 1 208 ? -6.205 24.043 2.864 1.00 90.56 208 GLU A C 1
ATOM 1704 O O . GLU A 1 208 ? -6.301 25.179 3.326 1.00 90.56 208 GLU A O 1
ATOM 1709 N N . ILE A 1 209 ? -7.230 23.185 2.904 1.00 90.50 209 ILE A N 1
ATOM 1710 C CA . ILE A 1 209 ? -8.544 23.524 3.470 1.00 90.50 209 ILE A CA 1
ATOM 1711 C C . ILE A 1 209 ? -8.416 23.914 4.947 1.00 90.50 209 ILE A C 1
ATOM 1713 O O . ILE A 1 209 ? -8.981 24.925 5.365 1.00 90.50 209 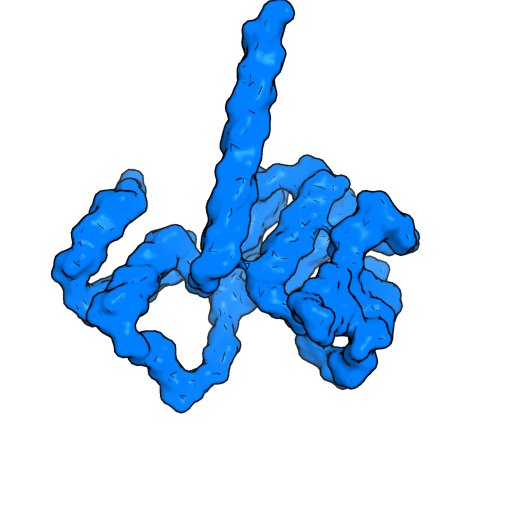ILE A O 1
ATOM 1717 N N . ASN A 1 210 ? -7.668 23.146 5.740 1.00 87.94 210 ASN A N 1
ATOM 1718 C CA . ASN A 1 210 ? -7.475 23.443 7.159 1.00 87.94 210 ASN A CA 1
ATOM 1719 C C . ASN A 1 210 ? -6.728 24.767 7.378 1.00 87.94 210 ASN A C 1
ATOM 1721 O O . ASN A 1 210 ? -7.090 25.533 8.270 1.00 87.94 210 ASN A O 1
ATOM 1725 N N . GLU A 1 211 ? -5.717 25.066 6.560 1.00 91.69 211 GLU A N 1
ATOM 1726 C CA . GLU A 1 211 ? -4.994 26.341 6.607 1.00 91.69 211 GLU A CA 1
ATOM 1727 C C . GLU A 1 211 ? -5.912 27.528 6.284 1.00 91.69 211 GLU A C 1
ATOM 1729 O O . GLU A 1 211 ? -5.875 28.534 6.993 1.00 91.69 211 GLU A O 1
ATOM 1734 N N . LEU A 1 212 ? -6.785 27.396 5.281 1.00 90.88 212 LEU A N 1
ATOM 1735 C CA . LEU A 1 212 ? -7.772 28.421 4.931 1.00 90.88 212 LEU A CA 1
ATOM 1736 C C . LEU A 1 212 ? -8.812 28.632 6.039 1.00 90.88 212 LEU A C 1
ATOM 1738 O O . LEU A 1 212 ? -9.149 29.771 6.355 1.00 90.88 212 LEU A O 1
ATOM 1742 N N . LEU A 1 213 ? -9.293 27.554 6.666 1.00 89.19 213 LEU A N 1
ATOM 1743 C CA . LEU A 1 213 ? -10.243 27.635 7.780 1.00 89.19 213 LEU A CA 1
ATOM 1744 C C . LEU A 1 213 ? -9.633 28.295 9.024 1.00 89.19 213 LEU A C 1
ATOM 1746 O O . LEU A 1 213 ? -10.340 28.995 9.740 1.00 89.19 213 LEU A O 1
ATOM 1750 N N . MET A 1 214 ? -8.331 28.117 9.269 1.00 85.56 214 MET A N 1
ATOM 1751 C CA . MET A 1 214 ? -7.622 28.789 10.368 1.00 85.56 214 MET A CA 1
ATOM 1752 C C . MET A 1 214 ? -7.334 30.275 10.097 1.00 85.56 214 MET A C 1
ATOM 1754 O O . MET A 1 214 ? -7.017 31.009 11.030 1.00 85.56 214 MET A O 1
ATOM 1758 N N . GLN A 1 215 ? -7.427 30.718 8.841 1.00 83.62 215 GLN A N 1
ATOM 1759 C CA . GLN A 1 215 ? -7.255 32.117 8.432 1.00 83.62 215 GLN A CA 1
ATOM 1760 C C . GLN A 1 215 ? -8.589 32.864 8.272 1.00 83.62 215 GLN A C 1
ATOM 1762 O O . GLN A 1 215 ? -8.584 34.074 8.032 1.00 83.62 215 GLN A O 1
ATOM 1767 N N . ALA A 1 216 ? -9.722 32.168 8.396 1.00 66.00 216 ALA A N 1
ATOM 1768 C CA . ALA A 1 216 ? -11.040 32.784 8.378 1.00 66.00 216 ALA A CA 1
ATOM 1769 C C . ALA A 1 216 ? -11.293 33.535 9.709 1.00 66.00 216 ALA A C 1
ATOM 1771 O O . ALA A 1 216 ? -11.076 32.948 10.771 1.00 66.00 216 ALA A O 1
ATOM 1772 N N . PRO A 1 217 ? -11.697 34.819 9.662 1.00 58.97 217 PRO A N 1
ATOM 1773 C CA . PRO A 1 217 ? -11.901 35.664 10.842 1.00 58.97 217 PRO A CA 1
ATOM 1774 C C . PRO A 1 217 ? -13.115 35.274 11.694 1.00 58.97 217 PRO A C 1
ATOM 1776 O O . PRO A 1 217 ? -14.098 34.733 11.135 1.00 58.97 217 PRO A O 1
#